Protein AF-0000000067206235 (afdb_homodimer)

Radius of gyration: 25.97 Å; Cα contacts (8 Å, |Δi|>4): 389; chains: 2; bounding box: 33×132×56 Å

InterPro domains:
  IPR035076 Snake toxin/toxin-like [PF00087] (22-94)
  IPR045860 Snake toxin-like superfamily [G3DSA:2.10.60.10] (21-96)
  IPR045860 Snake toxin-like superfamily [SSF57302] (18-95)
  IPR051110 Ly-6/neurotoxin-like and GPI-anchored [PTHR16983] (13-95)

Foldseek 3Di:
DPPPPPPPPPPPPPPPVPPPFAKEAFDKDQFDRQHIDGADPLFFKWKKKWADDPPDPDPGTIIGIDTDNDDDDVVPVPRDDGMDMDIDGHHHPHHD/DPPPPPPPPPPPPPPPVPPPFAKEAFDKDQFDRQHIDGADPLFFKWKKKWADDPPPPDRGTIIGIDTDNDDDDVVPVPRDDGMDMDIDGHHHPHHD

Sequence (192 aa):
SSKNTRGRASLLLSLLLPTRALSCHQCKGFGGCLRPSTCPWGSNYCVSIATRVPFSVIDMPLVTKSCYSGCPDISTLGLGPHVSIVCCQFSLCNTDSSKNTRGRASLLLSLLLPTRALSCHQCKGFGGCLRPSTCPWGSNYCVSIATRVPFSVIDMPLVTKSCYSGCPDISTLGLGPHVSIVCCQFSLCNTD

Organism: Canis lupus familiaris (NCBI:txid9615)

Solvent-accessible surface area (backbone atoms only — not comparable to full-atom values): 11502 Å² total; per-residue (Å²): 135,85,81,76,77,74,74,78,76,78,76,74,72,73,76,68,68,75,76,73,72,49,31,16,24,50,43,72,42,69,58,85,74,74,43,74,40,77,41,63,88,74,44,54,24,14,30,21,41,34,27,62,56,84,88,46,88,60,93,50,38,44,29,42,24,32,69,27,62,59,77,76,47,67,87,75,65,75,64,69,92,49,58,30,38,29,31,29,71,51,66,59,60,29,63,127,137,84,80,77,78,74,74,76,75,75,76,76,73,72,76,68,68,76,76,73,73,50,32,17,26,48,45,73,43,67,59,85,73,74,44,74,40,76,40,63,89,75,45,56,26,14,31,20,39,33,27,61,56,84,90,45,87,60,91,51,40,44,27,43,25,33,66,26,64,57,75,75,49,66,89,74,64,78,64,69,91,49,59,29,39,28,31,28,73,50,65,58,60,30,63,127

pLDDT: mean 85.86, std 16.75, range [42.03, 98.75]

Secondary structure (DSSP, 8-state):
----------------------EEE-EEESS----EEEPPTT--EEEEEEEPPTT-SS-S-EEEEEEESS---GGGTT--S-EEEEEESSTT----/----------------------EEE-EEESS----EEEPPTT--EEEEEEE--TT-SS-S-EEEEEEESS---GGGTT--S-EEEEEESSTT----

Structure (mmCIF, N/CA/C/O backbone):
data_AF-0000000067206235-model_v1
#
loop_
_entity.id
_entity.type
_entity.pdbx_description
1 polymer 'Secreted Ly-6/uPAR domain-containing protein 2'
#
loop_
_atom_site.group_PDB
_atom_site.id
_atom_site.type_symbol
_atom_site.label_atom_id
_atom_site.label_alt_id
_atom_site.label_comp_id
_atom_site.label_asym_id
_atom_site.label_entity_id
_atom_site.label_seq_id
_atom_site.pdbx_PDB_ins_code
_atom_site.Cartn_x
_atom_site.Cartn_y
_atom_site.Cartn_z
_atom_site.occupancy
_atom_site.B_iso_or_equiv
_atom_site.auth_seq_id
_atom_site.auth_comp_id
_atom_site.auth_asym_id
_atom_site.auth_atom_id
_atom_site.pdbx_PDB_model_num
ATOM 1 N N . SER A 1 1 ? -2.482 -63.875 -36.219 1 42.03 1 SER A N 1
ATOM 2 C CA . SER A 1 1 ? -1.549 -63.031 -35.469 1 42.03 1 SER A CA 1
ATOM 3 C C . SER A 1 1 ? -2.121 -61.625 -35.219 1 42.03 1 SER A C 1
ATOM 5 O O . SER A 1 1 ? -2.107 -60.781 -36.125 1 42.03 1 SER A O 1
ATOM 7 N N . SER A 1 2 ? -3.289 -61.5 -34.5 1 50.31 2 SER A N 1
ATOM 8 C CA . SER A 1 2 ? -4.074 -60.344 -34.062 1 50.31 2 SER A CA 1
ATOM 9 C C . SER A 1 2 ? -3.281 -59.438 -33.125 1 50.31 2 SER A C 1
ATOM 11 O O . SER A 1 2 ? -2.861 -59.906 -32.062 1 50.31 2 SER A O 1
ATOM 13 N N . LYS A 1 3 ? -2.34 -58.531 -33.688 1 49.47 3 LYS A N 1
ATOM 14 C CA . LYS A 1 3 ? -1.603 -57.469 -33.031 1 49.47 3 LYS A CA 1
ATOM 15 C C . LYS A 1 3 ? -2.527 -56.594 -32.156 1 49.47 3 LYS A C 1
ATOM 17 O O . LYS A 1 3 ? -3.48 -56 -32.656 1 49.47 3 LYS A O 1
ATOM 22 N N . ASN A 1 4 ? -2.861 -57.031 -30.891 1 53.44 4 ASN A N 1
ATOM 23 C CA . ASN A 1 4 ? -3.492 -56.219 -29.844 1 53.44 4 ASN A CA 1
ATOM 24 C C . ASN A 1 4 ? -2.711 -54.938 -29.578 1 53.44 4 ASN A C 1
ATOM 26 O O . ASN A 1 4 ? -1.595 -54.969 -29.062 1 53.44 4 ASN A O 1
ATOM 30 N N . THR A 1 5 ? -2.732 -53.906 -30.469 1 55.09 5 THR A N 1
ATOM 31 C CA . THR A 1 5 ? -2.182 -52.594 -30.203 1 55.09 5 THR A CA 1
ATOM 32 C C . THR A 1 5 ? -2.773 -52 -28.922 1 55.09 5 THR A C 1
ATOM 34 O O . THR A 1 5 ? -3.975 -51.75 -28.859 1 55.09 5 THR A O 1
ATOM 37 N N . ARG A 1 6 ? -2.436 -52.594 -27.734 1 52 6 ARG A N 1
ATOM 38 C CA . ARG A 1 6 ? -2.805 -51.875 -26.5 1 52 6 ARG A CA 1
ATOM 39 C C . ARG A 1 6 ? -2.408 -50.406 -26.562 1 52 6 ARG A C 1
ATOM 41 O O . ARG A 1 6 ? -1.229 -50.094 -26.719 1 52 6 ARG A O 1
ATOM 48 N N . GLY A 1 7 ? -3.23 -49.562 -27.078 1 55.72 7 GLY A N 1
ATOM 49 C CA . GLY A 1 7 ? -3.016 -48.125 -26.984 1 55.72 7 GLY A CA 1
ATOM 50 C C . GLY A 1 7 ? -2.697 -47.656 -25.578 1 55.72 7 GLY A C 1
ATOM 51 O O . GLY A 1 7 ? -3.432 -47.969 -24.641 1 55.72 7 GLY A O 1
ATOM 52 N N . ARG A 1 8 ? -1.391 -47.562 -25.188 1 58.22 8 ARG A N 1
ATOM 53 C CA . ARG A 1 8 ? -1.024 -46.875 -23.953 1 58.22 8 ARG A CA 1
ATOM 54 C C . ARG A 1 8 ? -1.666 -45.5 -23.875 1 58.22 8 ARG A C 1
ATOM 56 O O . ARG A 1 8 ? -1.411 -44.625 -24.719 1 58.22 8 ARG A O 1
ATOM 63 N N . ALA A 1 9 ? -2.941 -45.406 -23.375 1 60.81 9 ALA A N 1
ATOM 64 C CA . ALA A 1 9 ? -3.445 -44.094 -22.984 1 60.81 9 ALA A CA 1
ATOM 65 C C . ALA A 1 9 ? -2.482 -43.375 -22.016 1 60.81 9 ALA A C 1
ATOM 67 O O . ALA A 1 9 ? -2.225 -43.906 -20.922 1 60.81 9 ALA A O 1
ATOM 68 N N . SER A 1 10 ? -1.431 -42.625 -22.484 1 59.69 10 SER A N 1
ATOM 69 C CA . SER A 1 10 ? -0.656 -41.75 -21.625 1 59.69 10 SER A CA 1
ATOM 70 C C . SER A 1 10 ? -1.566 -40.844 -20.797 1 59.69 10 SER A C 1
ATOM 72 O O . SER A 1 10 ? -2.289 -40.031 -21.359 1 59.69 10 SER A O 1
ATOM 74 N N . LEU A 1 11 ? -2.098 -41.344 -19.609 1 58.47 11 LEU A N 1
ATOM 75 C CA . LEU A 1 11 ? -2.746 -40.406 -18.672 1 58.47 11 LEU A CA 1
ATOM 76 C C . LEU A 1 11 ? -1.867 -39.219 -18.406 1 58.47 11 LEU A C 1
ATOM 78 O O . LEU A 1 11 ? -0.79 -39.344 -17.812 1 58.47 11 LEU A O 1
ATOM 82 N N . LEU A 1 12 ? -1.857 -38.219 -19.312 1 59.03 12 LEU A N 1
ATOM 83 C CA . LEU A 1 12 ? -1.275 -36.938 -18.953 1 59.03 12 LEU A CA 1
ATOM 84 C C . LEU A 1 12 ? -1.825 -36.438 -17.609 1 59.03 12 LEU A C 1
ATOM 86 O O . LEU A 1 12 ? -2.979 -36.031 -17.531 1 59.03 12 LEU A O 1
ATOM 90 N N . LEU A 1 13 ? -1.421 -37.031 -16.469 1 57.47 13 LEU A N 1
ATOM 91 C CA . LEU A 1 13 ? -1.704 -36.438 -15.172 1 57.47 13 LEU A CA 1
ATOM 92 C C . LEU A 1 13 ? -1.356 -34.938 -15.156 1 57.47 13 LEU A C 1
ATOM 94 O O . LEU A 1 13 ? -0.179 -34.594 -15.18 1 57.47 13 LEU A O 1
ATOM 98 N N . SER A 1 14 ? -2.217 -34.156 -15.812 1 56.81 14 SER A N 1
ATOM 99 C CA . SER A 1 14 ? -2.045 -32.719 -15.57 1 56.81 14 SER A CA 1
ATOM 100 C C . SER A 1 14 ? -1.88 -32.438 -14.086 1 56.81 14 SER A C 1
ATOM 102 O O . SER A 1 14 ? -2.758 -32.75 -13.281 1 56.81 14 SER A O 1
ATOM 104 N N . LEU A 1 15 ? -0.689 -32.562 -13.523 1 53.5 15 LEU A N 1
ATOM 105 C CA . LEU A 1 15 ? -0.429 -32.062 -12.18 1 53.5 15 LEU A CA 1
ATOM 106 C C . LEU A 1 15 ? -1 -30.656 -12.016 1 53.5 15 LEU A C 1
ATOM 108 O O . LEU A 1 15 ? -0.333 -29.656 -12.336 1 53.5 15 LEU A O 1
ATOM 112 N N . LEU A 1 16 ? -2.299 -30.516 -12.188 1 52.84 16 LEU A N 1
ATOM 113 C CA . LEU A 1 16 ? -2.873 -29.25 -11.766 1 52.84 16 LEU A CA 1
ATOM 114 C C . LEU A 1 16 ? -2.393 -28.875 -10.367 1 52.84 16 LEU A C 1
ATOM 116 O O . LEU A 1 16 ? -2.691 -29.562 -9.391 1 52.84 16 LEU A O 1
ATOM 120 N N . LEU A 1 17 ? -1.145 -28.422 -10.219 1 51.69 17 LEU A N 1
ATOM 121 C CA . LEU A 1 17 ? -0.832 -27.859 -8.914 1 51.69 17 LEU A CA 1
ATOM 122 C C . LEU A 1 17 ? -2.012 -27.047 -8.367 1 51.69 17 LEU A C 1
ATOM 124 O O . LEU A 1 17 ? -2.605 -26.25 -9.094 1 51.69 17 LEU A O 1
ATOM 128 N N . PRO A 1 18 ? -2.68 -27.609 -7.434 1 52.59 18 PRO A N 1
ATOM 129 C CA . PRO A 1 18 ? -3.771 -26.828 -6.84 1 52.59 18 PRO A CA 1
ATOM 130 C C . PRO A 1 18 ? -3.398 -25.375 -6.613 1 52.59 18 PRO A C 1
ATOM 132 O O . PRO A 1 18 ? -2.342 -25.078 -6.047 1 52.59 18 PRO A O 1
ATOM 135 N N . THR A 1 19 ? -3.652 -24.469 -7.582 1 63.34 19 THR A N 1
ATOM 136 C CA . THR A 1 19 ? -3.473 -23.047 -7.285 1 63.34 19 THR A CA 1
ATOM 137 C C . THR A 1 19 ? -4.219 -22.672 -6.012 1 63.34 19 THR A C 1
ATOM 139 O O . THR A 1 19 ? -5.426 -22.891 -5.902 1 63.34 19 THR A O 1
ATOM 142 N N . ARG A 1 20 ? -3.6 -22.891 -4.805 1 75.19 20 ARG A N 1
ATOM 143 C CA . ARG A 1 20 ? -4.227 -22.531 -3.539 1 75.19 20 ARG A CA 1
ATOM 144 C C . ARG A 1 20 ? -4.863 -21.141 -3.625 1 75.19 20 ARG A C 1
ATOM 146 O O . ARG A 1 20 ? -4.289 -20.234 -4.227 1 75.19 20 ARG A O 1
ATOM 153 N N . ALA A 1 21 ? -6.098 -21.109 -3.342 1 91.81 21 ALA A N 1
ATOM 154 C CA . ALA A 1 21 ? -6.871 -19.859 -3.326 1 91.81 21 ALA A CA 1
ATOM 155 C C . ALA A 1 21 ? -6.207 -18.812 -2.443 1 91.81 21 ALA A C 1
ATOM 157 O O . ALA A 1 21 ? -5.684 -19.141 -1.373 1 91.81 21 ALA A O 1
ATOM 158 N N . LEU A 1 22 ? -6.094 -17.656 -2.879 1 96.56 22 LEU A N 1
ATOM 159 C CA . LEU A 1 22 ? -5.594 -16.531 -2.115 1 96.56 22 LEU A CA 1
ATOM 160 C C . LEU A 1 22 ? -6.457 -16.281 -0.883 1 96.56 22 LEU A C 1
ATOM 162 O O . LEU A 1 22 ? -7.688 -16.344 -0.957 1 96.56 22 LEU A O 1
ATOM 166 N N . SER A 1 23 ? -5.832 -16.141 0.322 1 98.5 23 SER A N 1
ATOM 167 C CA . SER A 1 23 ? -6.523 -15.703 1.531 1 98.5 23 SER A CA 1
ATOM 168 C C . SER A 1 23 ? -6.074 -14.305 1.948 1 98.5 23 SER A C 1
ATOM 170 O O . SER A 1 23 ? -4.879 -14.008 1.974 1 98.5 23 SER A O 1
ATOM 172 N N . CYS A 1 24 ? -7.078 -13.43 2.309 1 98.75 24 CYS A N 1
ATOM 173 C CA . CYS A 1 24 ? -6.789 -12.07 2.762 1 98.75 24 CYS A CA 1
ATOM 174 C C . CYS A 1 24 ? -7.508 -11.773 4.07 1 98.75 24 CYS A C 1
ATOM 176 O O . CYS A 1 24 ? -8.453 -12.469 4.441 1 98.75 24 CYS A O 1
ATOM 178 N N . HIS A 1 25 ? -6.969 -10.742 4.82 1 98.69 25 HIS A N 1
ATOM 179 C CA . HIS A 1 25 ? -7.801 -10.172 5.875 1 98.69 25 HIS A CA 1
ATOM 180 C C . HIS A 1 25 ? -9.008 -9.438 5.293 1 98.69 25 HIS A C 1
ATOM 182 O O . HIS A 1 25 ? -8.875 -8.703 4.316 1 98.69 25 HIS A O 1
ATOM 188 N N . GLN A 1 26 ? -10.18 -9.727 5.801 1 98.62 26 GLN A N 1
ATOM 189 C CA . GLN A 1 26 ? -11.398 -9.047 5.387 1 98.62 26 GLN A CA 1
ATOM 190 C C . GLN A 1 26 ? -12.164 -8.508 6.594 1 98.62 26 GLN A C 1
ATOM 192 O O . GLN A 1 26 ? -12.773 -9.273 7.344 1 98.62 26 GLN A O 1
ATOM 197 N N .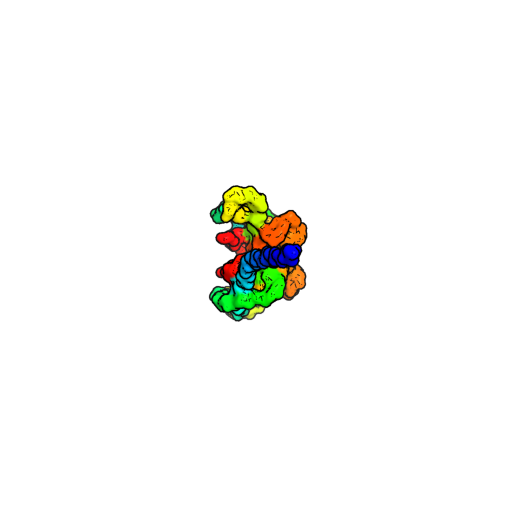 CYS A 1 27 ? -12.086 -7.234 6.734 1 98.25 27 CYS A N 1
ATOM 198 C CA . CYS A 1 27 ? -12.695 -6.566 7.879 1 98.25 27 CYS A CA 1
ATOM 199 C C . CYS A 1 27 ? -12.742 -5.059 7.668 1 98.25 27 CYS A C 1
ATOM 201 O O . CYS A 1 27 ? -12.211 -4.547 6.68 1 98.25 27 CYS A O 1
ATOM 203 N N . LYS A 1 28 ? -13.508 -4.41 8.414 1 96.62 28 LYS A N 1
ATOM 204 C CA . LYS A 1 28 ? -13.594 -2.957 8.516 1 96.62 28 LYS A CA 1
ATOM 205 C C . LYS A 1 28 ? -13.586 -2.5 9.969 1 96.62 28 LYS A C 1
ATOM 207 O O . LYS A 1 28 ? -14.32 -3.035 10.797 1 96.62 28 LYS A O 1
ATOM 212 N N . GLY A 1 29 ? -12.68 -1.613 10.312 1 93.25 29 GLY A N 1
ATOM 213 C CA . GLY A 1 29 ? -12.602 -1.114 11.68 1 93.25 29 GLY A CA 1
ATOM 214 C C . GLY A 1 29 ? -11.539 -0.041 11.859 1 93.25 29 GLY A C 1
ATOM 215 O O . GLY A 1 29 ? -10.953 0.426 10.883 1 93.25 29 GLY A O 1
ATOM 216 N N . PHE A 1 30 ? -11.406 0.447 13.109 1 90.31 30 PHE A N 1
ATOM 217 C CA . PHE A 1 30 ? -10.453 1.504 13.422 1 90.31 30 PHE A CA 1
ATOM 218 C C . PHE A 1 30 ? -9.078 0.92 13.734 1 90.31 30 PHE A C 1
ATOM 220 O O . PHE A 1 30 ? -8.609 1.005 14.875 1 90.31 30 PHE A O 1
ATOM 227 N N . GLY A 1 31 ? -8.469 0.274 12.734 1 84.94 31 GLY A N 1
ATOM 228 C CA . GLY A 1 31 ? -7.109 -0.24 12.797 1 84.94 31 GLY A CA 1
ATOM 229 C C . GLY A 1 31 ? -7.016 -1.594 13.477 1 84.94 31 GLY A C 1
ATOM 230 O O . GLY A 1 31 ? -7.754 -1.87 14.43 1 84.94 31 GLY A O 1
ATOM 231 N N . GLY A 1 32 ? -6.188 -2.477 12.914 1 87.69 32 GLY A N 1
ATOM 232 C CA . GLY A 1 32 ? -5.734 -3.672 13.609 1 87.69 32 GLY A CA 1
ATOM 233 C C . GLY A 1 32 ? -6.676 -4.852 13.438 1 87.69 32 GLY A C 1
ATOM 234 O O . GLY A 1 32 ? -6.523 -5.875 14.109 1 87.69 32 GLY A O 1
ATOM 235 N N . CYS A 1 33 ? -7.656 -4.781 12.617 1 94.44 33 CYS A N 1
ATOM 236 C CA . CYS A 1 33 ? -8.523 -5.938 12.406 1 94.44 33 CYS A CA 1
ATOM 237 C C . CYS A 1 33 ? -7.848 -6.965 11.5 1 94.44 33 CYS A C 1
ATOM 239 O O . CYS A 1 33 ? -7.125 -6.602 10.57 1 94.44 33 CYS A O 1
ATOM 241 N N . LEU A 1 34 ? -7.992 -8.328 11.844 1 96.69 34 LEU A N 1
ATOM 242 C CA . LEU A 1 34 ? -7.199 -9.359 11.188 1 96.69 34 LEU A CA 1
ATOM 243 C C . LEU A 1 34 ? -8.039 -10.609 10.938 1 96.69 34 LEU A C 1
ATOM 245 O O . LEU A 1 34 ? -7.555 -11.734 11.086 1 96.69 34 LEU A O 1
ATOM 249 N N . ARG A 1 35 ? -9.234 -10.438 10.438 1 97.69 35 ARG A N 1
ATOM 250 C CA . ARG A 1 35 ? -10.062 -11.602 10.141 1 97.69 35 ARG A CA 1
ATOM 251 C C . ARG A 1 35 ? -9.688 -12.211 8.797 1 97.69 35 ARG A C 1
ATOM 253 O O . ARG A 1 35 ? -9.961 -11.633 7.746 1 97.69 35 ARG A O 1
ATOM 260 N N . PRO A 1 36 ? -9.094 -13.43 8.836 1 98.06 36 PRO A N 1
ATOM 261 C CA . PRO A 1 36 ? -8.727 -14.07 7.566 1 98.06 36 PRO A CA 1
ATOM 262 C C . PRO A 1 36 ? -9.93 -14.648 6.828 1 98.06 36 PRO A C 1
ATOM 264 O O . PRO A 1 36 ? -10.859 -15.156 7.457 1 98.06 36 PRO A O 1
ATOM 267 N N . SER A 1 37 ? -9.961 -14.562 5.582 1 98.06 37 SER A N 1
ATOM 268 C CA . SER A 1 37 ? -10.984 -15.18 4.742 1 98.06 37 SER A CA 1
ATOM 269 C C . SER A 1 37 ? -10.422 -15.57 3.381 1 98.06 37 SER A C 1
ATOM 271 O O . SER A 1 37 ? -9.586 -14.867 2.818 1 98.06 37 SER A O 1
ATOM 273 N N . THR A 1 38 ? -10.891 -16.672 2.811 1 98.06 38 THR A N 1
ATOM 274 C CA . THR A 1 38 ? -10.523 -17.094 1.463 1 98.06 38 THR A CA 1
ATOM 275 C C . THR A 1 38 ? -11.148 -16.172 0.42 1 98.06 38 THR A C 1
ATOM 277 O O . THR A 1 38 ? -12.328 -15.82 0.526 1 98.06 38 THR A O 1
ATOM 280 N N . CYS A 1 39 ? -10.352 -15.852 -0.551 1 98.31 39 CYS A N 1
ATOM 281 C CA . CYS A 1 39 ? -10.82 -14.922 -1.573 1 98.31 39 CYS A CA 1
ATOM 282 C C . CYS A 1 39 ? -11.594 -15.656 -2.662 1 98.31 39 CYS A C 1
ATOM 284 O O . CYS A 1 39 ? -11.32 -16.828 -2.943 1 98.31 39 CYS A O 1
ATOM 286 N N . PRO A 1 40 ? -12.625 -14.969 -3.199 1 97 40 PRO A N 1
ATOM 287 C CA . PRO A 1 40 ? -13.297 -15.562 -4.355 1 97 40 PRO A CA 1
ATOM 288 C C . PRO A 1 40 ? -12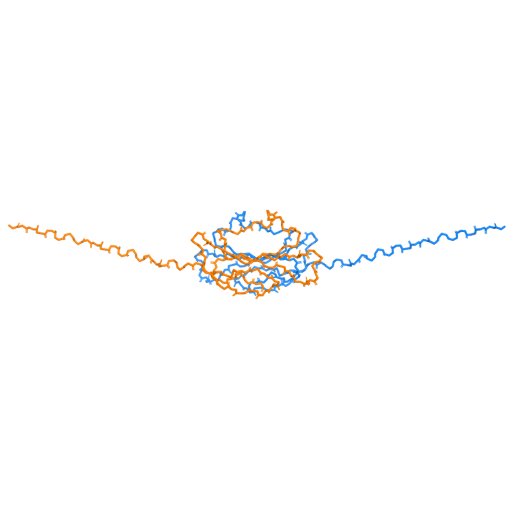.359 -15.773 -5.539 1 97 40 PRO A C 1
ATOM 290 O O . PRO A 1 40 ? -11.281 -15.172 -5.59 1 97 40 PRO A O 1
ATOM 293 N N . TRP A 1 41 ? -12.766 -16.547 -6.43 1 95.31 41 TRP A N 1
ATOM 294 C CA . TRP A 1 41 ? -12 -16.781 -7.652 1 95.31 41 TRP A CA 1
ATOM 295 C C . TRP A 1 41 ? -11.781 -15.477 -8.406 1 95.31 41 TRP A C 1
ATOM 297 O O . TRP A 1 41 ? -12.688 -14.641 -8.5 1 95.31 41 TRP A O 1
ATOM 307 N N . GLY A 1 42 ? -10.656 -15.289 -8.992 1 95.69 42 GLY A N 1
ATOM 308 C CA . GLY A 1 42 ? -10.352 -14.094 -9.766 1 95.69 42 GLY A CA 1
ATOM 309 C C . GLY A 1 42 ? -9.648 -13.023 -8.953 1 95.69 42 GLY A C 1
ATOM 310 O O . GLY A 1 42 ? -9.188 -12.023 -9.508 1 95.69 42 GLY A O 1
ATOM 311 N N . SER A 1 43 ? -9.641 -13.242 -7.605 1 97.19 43 SER A N 1
ATOM 312 C CA . SER A 1 43 ? -8.898 -12.32 -6.746 1 97.19 43 SER A CA 1
ATOM 313 C C . SER A 1 43 ? -7.398 -12.562 -6.855 1 97.19 43 SER A C 1
ATOM 315 O O . SER A 1 43 ? -6.938 -13.703 -6.77 1 97.19 43 SER A O 1
ATOM 317 N N . ASN A 1 44 ? -6.617 -11.438 -7.023 1 96.19 44 ASN A N 1
ATOM 318 C CA . ASN A 1 44 ? -5.172 -11.57 -7.188 1 96.19 44 ASN A CA 1
ATOM 319 C C . ASN A 1 44 ? -4.414 -10.719 -6.176 1 96.19 44 ASN A C 1
ATOM 321 O O . ASN A 1 44 ? -3.186 -10.75 -6.121 1 96.19 44 ASN A O 1
ATOM 325 N N . TYR A 1 45 ? -5.246 -9.938 -5.414 1 97.88 45 TYR A N 1
ATOM 326 C CA . TYR A 1 45 ? -4.609 -9.016 -4.48 1 97.88 45 TYR A CA 1
ATOM 327 C C . TYR A 1 45 ? -5.32 -9.031 -3.133 1 97.88 45 TYR A C 1
ATOM 329 O O . TYR A 1 45 ? -6.547 -9.148 -3.072 1 97.88 45 TYR A O 1
ATOM 337 N N . CYS A 1 46 ? -4.586 -8.914 -2.07 1 98.75 46 CYS A N 1
ATOM 338 C CA . CYS A 1 46 ? -5.059 -8.477 -0.757 1 98.75 46 CYS A CA 1
ATOM 339 C C . CYS A 1 46 ? -4.836 -6.984 -0.562 1 98.75 46 CYS A C 1
ATOM 341 O O . CYS A 1 46 ? -3.723 -6.488 -0.748 1 98.75 46 CYS A O 1
ATOM 343 N N . VAL A 1 47 ? -5.922 -6.27 -0.175 1 98.62 47 VAL A N 1
ATOM 344 C CA . VAL A 1 47 ? -5.855 -4.812 -0.156 1 98.62 47 VAL A CA 1
ATOM 345 C C . VAL A 1 47 ? -6.277 -4.293 1.219 1 98.62 47 VAL A C 1
ATOM 347 O O . VAL A 1 47 ? -7.238 -4.793 1.809 1 98.62 47 VAL A O 1
ATOM 350 N N . SER A 1 48 ? -5.543 -3.367 1.795 1 98.38 48 SER A N 1
ATOM 351 C CA . SER A 1 48 ? -5.906 -2.561 2.955 1 98.38 48 SER A CA 1
ATOM 352 C C . SER A 1 48 ? -5.973 -1.079 2.6 1 98.38 48 SER A C 1
ATOM 354 O O . SER A 1 48 ? -4.996 -0.508 2.109 1 98.38 48 SER A O 1
ATOM 356 N N . ILE A 1 49 ? -7.086 -0.47 2.814 1 97.88 49 ILE A N 1
ATOM 357 C CA . ILE A 1 49 ? -7.266 0.961 2.598 1 97.88 49 ILE A CA 1
ATOM 358 C C . ILE A 1 49 ? -7.582 1.65 3.922 1 97.88 49 ILE A C 1
ATOM 360 O O . ILE A 1 49 ? -8.5 1.238 4.637 1 97.88 49 ILE A O 1
ATOM 364 N N . ALA A 1 50 ? -6.812 2.652 4.219 1 96.81 50 ALA A N 1
ATOM 365 C CA . ALA A 1 50 ? -7.035 3.434 5.434 1 96.81 50 ALA A CA 1
ATOM 366 C C . ALA A 1 50 ? -7.383 4.883 5.102 1 96.81 50 ALA A C 1
ATOM 368 O O . ALA A 1 50 ? -6.746 5.496 4.238 1 96.81 50 ALA A O 1
ATOM 369 N N . THR A 1 51 ? -8.383 5.395 5.762 1 94.69 51 THR A N 1
ATOM 370 C CA . THR A 1 51 ? -8.797 6.781 5.57 1 94.69 51 THR A CA 1
ATOM 371 C C . THR A 1 51 ? -8.953 7.492 6.914 1 94.69 51 THR A C 1
ATOM 373 O O . THR A 1 51 ? -9.203 6.852 7.934 1 94.69 51 THR A O 1
ATOM 376 N N . ARG A 1 52 ? -8.633 8.734 6.848 1 88.75 52 ARG A N 1
ATOM 377 C CA . ARG A 1 52 ? -8.969 9.555 8.016 1 88.75 52 ARG A CA 1
ATOM 378 C C . ARG A 1 52 ? -10.359 10.148 7.887 1 88.75 52 ARG A C 1
ATOM 380 O O . ARG A 1 52 ? -10.695 10.742 6.855 1 88.75 52 ARG A O 1
ATOM 387 N N . VAL A 1 53 ? -11.148 9.836 8.844 1 76 53 VAL A N 1
ATOM 388 C CA . VAL A 1 53 ? -12.516 10.359 8.875 1 76 53 VAL A CA 1
ATOM 389 C C . VAL A 1 53 ? -12.523 11.727 9.555 1 76 53 VAL A C 1
ATOM 391 O O . VAL A 1 53 ? -12.141 11.852 10.719 1 76 53 VAL A O 1
ATOM 394 N N . PRO A 1 54 ? -12.898 12.641 8.688 1 74.38 54 PRO A N 1
ATOM 395 C CA . PRO A 1 54 ? -12.953 13.961 9.312 1 74.38 54 PRO A CA 1
ATOM 396 C C . PRO A 1 54 ? -13.906 14.016 10.508 1 74.38 54 PRO A C 1
ATOM 398 O O . PRO A 1 54 ? -14.969 13.383 10.484 1 74.38 54 PRO A O 1
ATOM 401 N N . PHE A 1 55 ? -13.523 14.672 11.609 1 74.56 55 PHE A N 1
ATOM 402 C CA . PHE A 1 55 ? -14.344 15.008 12.766 1 74.56 55 PHE A CA 1
ATOM 403 C C . PHE A 1 55 ? -14.633 13.766 13.602 1 74.56 55 PHE A C 1
ATOM 405 O O . PHE A 1 55 ? -15.555 13.758 14.414 1 74.56 55 PHE A O 1
ATOM 412 N N . SER A 1 56 ? -13.945 12.727 13.078 1 73 56 SER A N 1
ATOM 413 C CA . SER A 1 56 ? -14.125 11.562 13.938 1 73 56 SER A CA 1
ATOM 414 C C . SER A 1 56 ? -13.508 11.789 15.312 1 73 56 SER A C 1
ATOM 416 O O . SER A 1 56 ? -12.43 12.383 15.43 1 73 56 SER A O 1
ATOM 418 N 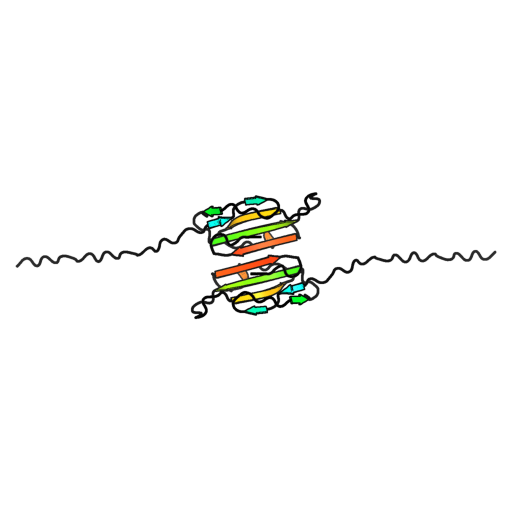N . VAL A 1 57 ? -14.25 11.484 16.328 1 77 57 VAL A N 1
ATOM 419 C CA . VAL A 1 57 ? -13.75 11.57 17.703 1 77 57 VAL A CA 1
ATOM 420 C C . VAL A 1 57 ? -12.617 10.562 17.906 1 77 57 VAL A C 1
ATOM 422 O O . VAL A 1 57 ? -11.758 10.75 18.766 1 77 57 VAL A O 1
ATOM 425 N N . ILE A 1 58 ? -12.719 9.516 17.109 1 73.69 58 ILE A N 1
ATOM 426 C CA . ILE A 1 58 ? -11.688 8.484 17.188 1 73.69 58 ILE A CA 1
ATOM 427 C C . ILE A 1 58 ? -10.477 8.906 16.359 1 73.69 58 ILE A C 1
ATOM 429 O O . ILE A 1 58 ? -10.609 9.203 15.164 1 73.69 58 ILE A O 1
ATOM 433 N N . ASP A 1 59 ? -9.438 9.109 17.016 1 80.62 59 ASP A N 1
ATOM 434 C CA . ASP A 1 59 ? -8.242 9.57 16.328 1 80.62 59 ASP A CA 1
ATOM 435 C C . ASP A 1 59 ? -7.496 8.406 15.672 1 80.62 59 ASP A C 1
ATOM 437 O O . ASP A 1 59 ? -6.316 8.18 15.945 1 80.62 59 ASP A O 1
ATOM 441 N N . MET A 1 60 ? -8.242 7.461 14.953 1 85.88 60 MET A N 1
ATOM 442 C CA . MET A 1 60 ? -7.684 6.344 14.203 1 85.88 60 MET A CA 1
ATOM 443 C C . MET A 1 60 ? -8.289 6.262 12.805 1 85.88 60 MET A C 1
ATOM 445 O O . MET A 1 60 ? -9.477 6.559 12.625 1 85.88 60 MET A O 1
ATOM 449 N N . PRO A 1 61 ? -7.469 5.891 11.953 1 91.69 61 PRO A N 1
ATOM 450 C CA . PRO A 1 61 ? -8.031 5.766 10.602 1 91.69 61 PRO A CA 1
ATOM 451 C C . PRO A 1 61 ? -9.039 4.617 10.484 1 91.69 61 PRO A C 1
ATOM 453 O O . PRO A 1 61 ? -8.914 3.611 11.188 1 91.69 61 PRO A O 1
ATOM 456 N N . LEU A 1 62 ? -10.07 4.836 9.75 1 94.31 62 LEU A N 1
ATOM 457 C CA . LEU A 1 62 ? -10.922 3.732 9.305 1 94.31 62 LEU A CA 1
ATOM 458 C C . LEU A 1 62 ? -10.195 2.869 8.273 1 94.31 62 LEU A C 1
ATOM 460 O O . LEU A 1 62 ? -9.742 3.373 7.246 1 94.31 62 LEU A O 1
ATOM 464 N N . VAL A 1 63 ? -10.086 1.57 8.609 1 96.38 63 VAL A N 1
ATOM 465 C CA . VAL A 1 63 ? -9.352 0.649 7.742 1 96.38 63 VAL A CA 1
ATOM 466 C C . VAL A 1 63 ? -10.312 -0.387 7.16 1 96.38 63 VAL A C 1
ATOM 468 O O . VAL A 1 63 ? -11.148 -0.943 7.879 1 96.38 63 VAL A O 1
ATOM 471 N N . THR A 1 64 ? -10.281 -0.593 5.863 1 97.5 64 THR A N 1
ATOM 472 C CA . THR A 1 64 ? -11.016 -1.644 5.168 1 97.5 64 THR A CA 1
ATOM 473 C C . THR A 1 64 ? -10.055 -2.604 4.469 1 97.5 64 THR A C 1
ATOM 475 O O . THR A 1 64 ? -9.211 -2.178 3.678 1 97.5 64 THR A O 1
ATOM 478 N N . LYS A 1 65 ? -10.117 -3.9 4.816 1 98.62 65 LYS A N 1
ATOM 479 C CA . LYS A 1 65 ? -9.297 -4.949 4.207 1 98.62 65 LYS A CA 1
ATOM 480 C C . LYS A 1 65 ? -10.156 -5.906 3.385 1 98.62 65 LYS A C 1
ATOM 482 O O . LYS A 1 65 ? -11.234 -6.316 3.824 1 98.62 65 LYS A O 1
ATOM 487 N N . SER A 1 66 ? -9.711 -6.211 2.188 1 98.56 66 SER A N 1
ATOM 488 C CA . SER A 1 66 ? -10.539 -7.012 1.292 1 98.56 66 SER A CA 1
ATOM 489 C C . SER A 1 66 ? -9.703 -7.633 0.174 1 98.56 66 SER A C 1
ATOM 491 O O . SER A 1 66 ? -8.508 -7.344 0.049 1 98.56 66 SER A O 1
ATOM 493 N N . CYS A 1 67 ? -10.375 -8.555 -0.566 1 98.5 67 CYS A N 1
ATOM 494 C CA . CYS A 1 67 ? -9.844 -9.148 -1.783 1 98.5 67 CYS A CA 1
ATOM 495 C C . CYS A 1 67 ? -10.141 -8.281 -2.998 1 98.5 67 CYS A C 1
ATOM 497 O O . CYS A 1 67 ? -11.234 -7.727 -3.113 1 98.5 67 CYS A O 1
ATOM 499 N N . TYR A 1 68 ? -9.18 -8.188 -3.844 1 98.06 68 TYR A N 1
ATOM 500 C CA . TYR A 1 68 ? -9.367 -7.43 -5.078 1 98.06 68 TYR A CA 1
ATOM 501 C C . TYR A 1 68 ? -8.805 -8.188 -6.273 1 98.06 68 TYR A C 1
ATOM 503 O O . TYR A 1 68 ? -7.879 -8.992 -6.129 1 98.06 68 TYR A O 1
ATOM 511 N N . SER A 1 69 ? -9.336 -7.98 -7.449 1 96.69 69 SER A N 1
ATOM 512 C CA . SER A 1 69 ? -8.805 -8.555 -8.68 1 96.69 69 SER A CA 1
ATOM 513 C C . SER A 1 69 ? -7.574 -7.793 -9.156 1 96.69 69 SER A C 1
ATOM 515 O O . SER A 1 69 ? -6.695 -8.367 -9.805 1 96.69 69 SER A O 1
ATOM 517 N N . GLY A 1 70 ? -7.492 -6.516 -8.914 1 96 70 GLY A N 1
ATOM 518 C CA . GLY A 1 70 ? -6.395 -5.605 -9.195 1 96 70 GLY A CA 1
ATOM 519 C C . GLY A 1 70 ? -6.184 -4.57 -8.109 1 96 70 GLY A C 1
ATOM 520 O O . GLY A 1 70 ? -7.094 -4.293 -7.32 1 96 70 GLY A O 1
ATOM 521 N N . CYS A 1 71 ? -5.055 -4.062 -8.109 1 97.12 71 CYS A N 1
ATOM 522 C CA . CYS A 1 71 ? -4.809 -2.986 -7.156 1 97.12 71 CYS A CA 1
ATOM 523 C C . CYS A 1 71 ? -5.543 -1.716 -7.566 1 97.12 71 CYS A C 1
ATOM 525 O O . CYS A 1 71 ? -5.34 -1.205 -8.672 1 97.12 71 CYS A O 1
ATOM 527 N N . PRO A 1 72 ? -6.344 -1.216 -6.656 1 96.75 72 PRO A N 1
ATOM 528 C CA . PRO A 1 72 ? -7.117 -0.039 -7.062 1 96.75 72 PRO A CA 1
ATOM 529 C C . PRO A 1 72 ? -6.289 1.242 -7.059 1 96.75 72 PRO A C 1
ATOM 531 O O . PRO A 1 72 ? -5.336 1.363 -6.281 1 96.75 72 PRO A O 1
ATOM 534 N N . ASP A 1 73 ? -6.605 2.141 -8.016 1 96.38 73 ASP A N 1
ATOM 535 C CA . ASP A 1 73 ? -6.109 3.514 -7.98 1 96.38 73 ASP A CA 1
ATOM 536 C C . ASP A 1 73 ? -6.844 4.34 -6.926 1 96.38 73 ASP A C 1
ATOM 538 O O . ASP A 1 73 ? -8.016 4.676 -7.105 1 96.38 73 ASP A O 1
ATOM 542 N N . ILE A 1 74 ? -6.172 4.699 -5.844 1 95.44 74 ILE A N 1
ATOM 543 C CA . ILE A 1 74 ? -6.859 5.301 -4.707 1 95.44 74 ILE A CA 1
ATOM 544 C C . ILE A 1 74 ? -7.438 6.656 -5.113 1 95.44 74 ILE A C 1
ATOM 546 O O . ILE A 1 74 ? -8.406 7.129 -4.516 1 95.44 74 ILE A O 1
ATOM 550 N N . SER A 1 75 ? -6.789 7.312 -6.148 1 93.31 75 SER A N 1
ATOM 551 C CA . SER A 1 75 ? -7.273 8.617 -6.578 1 93.31 75 SER A CA 1
ATOM 552 C C . SER A 1 75 ? -8.664 8.516 -7.195 1 93.31 75 SER A C 1
ATOM 554 O O . SER A 1 75 ? -9.359 9.523 -7.336 1 93.31 75 SER A O 1
ATOM 556 N N . THR A 1 76 ? -9.078 7.328 -7.512 1 95.31 76 THR A N 1
ATOM 557 C CA . THR A 1 76 ? -10.359 7.145 -8.18 1 95.31 76 THR A CA 1
ATOM 558 C C . THR A 1 76 ? -11.414 6.648 -7.191 1 95.31 76 THR A C 1
ATOM 560 O O . THR A 1 76 ? -12.578 6.477 -7.555 1 95.31 76 THR A O 1
ATOM 563 N N . LEU A 1 77 ? -11.109 6.477 -5.91 1 95.12 77 LEU A N 1
ATOM 564 C CA . LEU A 1 77 ? -12.008 5.84 -4.957 1 95.12 77 LEU A CA 1
ATOM 565 C C . LEU A 1 77 ? -12.867 6.879 -4.25 1 95.12 77 LEU A C 1
ATOM 567 O O . LEU A 1 77 ? -13.836 6.527 -3.561 1 95.12 77 LEU A O 1
ATOM 571 N N . GLY A 1 78 ? -12.594 8.156 -4.434 1 93.62 78 GLY A N 1
ATOM 572 C CA . GLY A 1 78 ? -13.406 9.195 -3.828 1 93.62 78 GLY A CA 1
ATOM 573 C C . GLY A 1 78 ? -13.367 9.188 -2.312 1 93.62 78 GLY A C 1
ATOM 574 O O . GLY A 1 78 ? -14.367 9.469 -1.654 1 93.62 78 GLY A O 1
ATOM 575 N N . LEU A 1 79 ? -12.234 8.812 -1.737 1 93.56 79 LEU A N 1
ATOM 576 C CA . LEU A 1 79 ? -12.148 8.609 -0.295 1 93.56 79 LEU A CA 1
ATOM 577 C C . LEU A 1 79 ? -11.555 9.836 0.393 1 93.56 79 LEU A C 1
ATOM 579 O O . LEU A 1 79 ? -11.266 9.797 1.59 1 93.56 79 LEU A O 1
ATOM 583 N N . GLY A 1 80 ? -11.383 10.969 -0.332 1 91.38 80 GLY A N 1
ATOM 584 C CA . GLY A 1 80 ? -10.812 12.172 0.243 1 91.38 80 GLY A CA 1
ATOM 585 C C . GLY A 1 80 ? -9.297 12.203 0.158 1 91.38 80 GLY A C 1
ATOM 586 O O . GLY A 1 80 ? -8.688 11.367 -0.512 1 91.38 80 GLY A O 1
ATOM 587 N N . PRO A 1 81 ? -8.609 13.188 0.827 1 90.62 81 PRO A N 1
ATOM 588 C CA . PRO A 1 81 ? -7.184 13.453 0.616 1 90.62 81 PRO A CA 1
ATOM 589 C C . PRO A 1 81 ? -6.281 12.602 1.505 1 90.62 81 PRO A C 1
ATOM 591 O O . PRO A 1 81 ? -5.074 12.523 1.271 1 90.62 81 PRO A O 1
ATOM 594 N N . HIS A 1 82 ? -6.832 12.102 2.525 1 93.56 82 HIS A N 1
ATOM 595 C CA . HIS A 1 82 ? -6.023 11.305 3.447 1 93.56 82 HIS A CA 1
ATOM 596 C C . HIS A 1 82 ? -6.34 9.82 3.314 1 93.56 82 HIS A C 1
ATOM 598 O O . HIS A 1 82 ? -7.27 9.32 3.955 1 93.56 82 HIS A O 1
ATOM 604 N N . VAL A 1 83 ? -5.648 9.195 2.436 1 95.19 83 VAL A N 1
ATOM 605 C CA . VAL A 1 83 ? -5.887 7.789 2.133 1 95.19 83 VAL A CA 1
ATOM 606 C C . VAL A 1 83 ? -4.559 7.043 2.064 1 95.19 83 VAL A C 1
ATOM 608 O O . VAL A 1 83 ? -3.586 7.543 1.491 1 95.19 83 VAL A O 1
ATOM 611 N N . SER A 1 84 ? -4.422 5.93 2.684 1 96.75 84 SER A N 1
ATOM 612 C CA . SER A 1 84 ? -3.295 5.012 2.568 1 96.75 84 SER A CA 1
ATOM 613 C C . SER A 1 84 ? -3.736 3.664 2.006 1 96.75 84 SER A C 1
ATOM 615 O O . SER A 1 84 ? -4.883 3.25 2.193 1 96.75 84 SER A O 1
ATOM 617 N N . ILE A 1 85 ? -2.799 2.982 1.38 1 98.06 85 ILE A N 1
ATOM 618 C CA . ILE A 1 85 ? -3.152 1.689 0.803 1 98.06 85 ILE A CA 1
ATOM 619 C C . ILE A 1 85 ? -1.979 0.724 0.945 1 98.06 85 ILE A C 1
ATOM 621 O O . ILE A 1 85 ? -0.817 1.128 0.846 1 98.06 85 ILE A O 1
ATOM 625 N N . VAL A 1 86 ? -2.256 -0.486 1.253 1 98.25 86 VAL A N 1
ATOM 626 C CA . VAL A 1 86 ? -1.408 -1.656 1.054 1 98.25 86 VAL A CA 1
ATOM 627 C C . VAL A 1 86 ? -2.033 -2.576 0.008 1 98.25 86 VAL A C 1
ATOM 629 O O . VAL A 1 86 ? -3.227 -2.879 0.072 1 98.25 86 VAL A O 1
ATOM 632 N N . CYS A 1 87 ? -1.371 -2.926 -0.97 1 98.38 87 CYS A N 1
ATOM 633 C CA . CYS A 1 87 ? -1.802 -3.822 -2.037 1 98.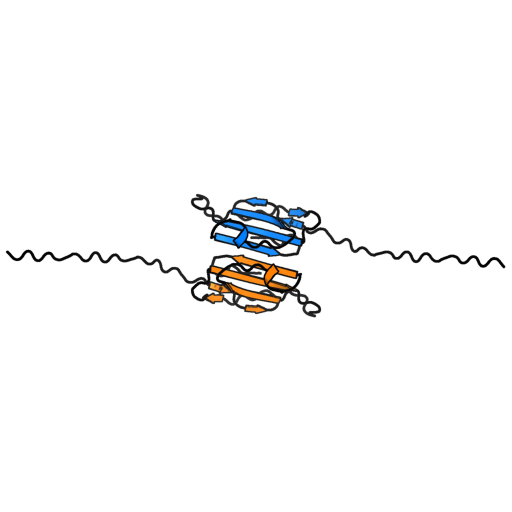38 87 CYS A CA 1
ATOM 634 C C . CYS A 1 87 ? -0.719 -4.844 -2.361 1 98.38 87 CYS A C 1
ATOM 636 O O . CYS A 1 87 ? 0.381 -4.477 -2.777 1 98.38 87 CYS A O 1
ATOM 638 N N . CYS A 1 88 ? -1.047 -6.18 -2.221 1 97.5 88 CYS A N 1
ATOM 639 C CA . CYS A 1 88 ? -0.03 -7.219 -2.34 1 97.5 88 CYS A CA 1
ATOM 640 C C . CYS A 1 88 ? -0.646 -8.531 -2.799 1 97.5 88 CYS A C 1
ATOM 642 O O . CYS A 1 88 ? -1.869 -8.656 -2.879 1 97.5 88 CYS A O 1
ATOM 644 N N . GLN A 1 89 ? 0.215 -9.562 -3.141 1 95.5 89 GLN A N 1
ATOM 645 C CA . GLN A 1 89 ? -0.323 -10.688 -3.896 1 95.5 89 GLN A CA 1
ATOM 646 C C . GLN A 1 89 ? -0.023 -12.016 -3.199 1 95.5 89 GLN A C 1
ATOM 648 O O . GLN A 1 89 ? 0.057 -13.062 -3.848 1 95.5 89 GLN A O 1
ATOM 653 N N . PHE A 1 90 ? 0.206 -12 -1.888 1 95.5 90 PHE A N 1
ATOM 654 C CA . PHE A 1 90 ? 0.358 -13.25 -1.142 1 95.5 90 PHE A CA 1
ATOM 655 C C . PHE A 1 90 ? -0.592 -13.281 0.049 1 95.5 90 PHE A C 1
ATOM 657 O O . PHE A 1 90 ? -1.103 -12.242 0.475 1 95.5 90 PHE A O 1
ATOM 664 N N . SER A 1 91 ? -0.859 -14.414 0.509 1 97.75 91 SER A N 1
ATOM 665 C CA . SER A 1 91 ? -1.909 -14.609 1.503 1 97.75 91 SER A CA 1
ATOM 666 C C . SER A 1 91 ? -1.627 -13.805 2.768 1 97.75 91 SER A C 1
ATOM 668 O O . SER A 1 91 ? -0.514 -13.844 3.299 1 97.75 91 SER A O 1
ATOM 670 N N . LEU A 1 92 ? -2.619 -12.984 3.264 1 98.38 92 LEU A N 1
ATOM 671 C CA . LEU A 1 92 ? -2.688 -12.305 4.547 1 98.38 92 LEU A CA 1
ATOM 672 C C . LEU A 1 92 ? -1.627 -11.211 4.637 1 98.38 92 LEU A C 1
ATOM 674 O O . LEU A 1 92 ? -1.163 -10.875 5.73 1 98.38 92 LEU A O 1
ATOM 678 N N . CYS A 1 93 ? -1.259 -10.633 3.463 1 96.75 93 CYS A N 1
ATOM 679 C CA . CYS A 1 93 ? -0.221 -9.609 3.434 1 96.75 93 CYS A CA 1
ATOM 680 C C . CYS A 1 93 ? -0.804 -8.234 3.725 1 96.75 93 CYS A C 1
ATOM 682 O O . CYS A 1 93 ? -0.065 -7.285 4.004 1 96.75 93 CYS A O 1
ATOM 684 N N . ASN A 1 94 ? -2.145 -8.008 3.607 1 97.88 94 ASN A N 1
ATOM 685 C CA . ASN A 1 94 ? -2.756 -6.688 3.732 1 97.88 94 ASN A CA 1
ATOM 686 C C . ASN A 1 94 ? -2.941 -6.293 5.195 1 97.88 94 ASN A C 1
ATOM 688 O O . ASN A 1 94 ? -4.062 -6.027 5.633 1 97.88 94 ASN A O 1
ATOM 692 N N . THR A 1 95 ? -1.801 -6.145 5.867 1 95.06 95 THR A N 1
ATOM 693 C CA . THR A 1 95 ? -1.802 -5.676 7.25 1 95.06 95 THR A CA 1
ATOM 694 C C . THR A 1 95 ? -1.601 -4.168 7.312 1 95.06 95 THR A C 1
ATOM 696 O O . THR A 1 95 ? -1.241 -3.541 6.312 1 95.06 95 THR A O 1
ATOM 699 N N . ASP A 1 96 ? -2.033 -3.619 8.422 1 88 96 ASP A N 1
ATOM 700 C CA . ASP A 1 96 ? -1.803 -2.191 8.625 1 88 96 ASP A CA 1
ATOM 701 C C . ASP A 1 96 ? -0.867 -1.947 9.805 1 88 96 ASP A C 1
ATOM 703 O O . ASP A 1 96 ? -0.663 -2.834 10.641 1 88 96 ASP A O 1
ATOM 707 N N . SER B 1 1 ? -2.482 70.375 19.516 1 42.44 1 SER B N 1
ATOM 708 C CA . SER B 1 1 ? -2.758 69.062 20.078 1 42.44 1 SER B CA 1
ATOM 709 C C . SER B 1 1 ? -2.686 67.938 19 1 42.44 1 SER B C 1
ATOM 711 O O . SER B 1 1 ? -3.576 67.875 18.156 1 42.44 1 SER B O 1
ATOM 713 N N . SER B 1 2 ? -1.465 67.625 18.422 1 51.16 2 SER B N 1
ATOM 714 C CA . SER B 1 2 ? -1.016 66.688 17.406 1 51.16 2 SER B CA 1
ATOM 715 C C . SER B 1 2 ? -1.222 65.25 17.875 1 51.16 2 SER B C 1
ATOM 717 O O . SER B 1 2 ? -0.606 64.812 18.844 1 51.16 2 SER B O 1
ATOM 719 N N . LYS B 1 3 ? -2.533 64.75 17.875 1 50.59 3 LYS B N 1
ATOM 720 C CA . LYS B 1 3 ? -2.92 63.344 18.109 1 50.59 3 LYS B CA 1
ATOM 721 C C . LYS B 1 3 ? -2.07 62.375 17.281 1 50.59 3 LYS B C 1
ATOM 723 O O . LYS B 1 3 ? -2.111 62.406 16.047 1 50.59 3 LYS B O 1
ATOM 728 N N . ASN B 1 4 ? -0.807 62.062 17.703 1 54.28 4 ASN B N 1
ATOM 729 C CA . ASN B 1 4 ? 0.022 60.969 17.141 1 54.28 4 ASN B CA 1
ATOM 730 C C . ASN B 1 4 ? -0.695 59.625 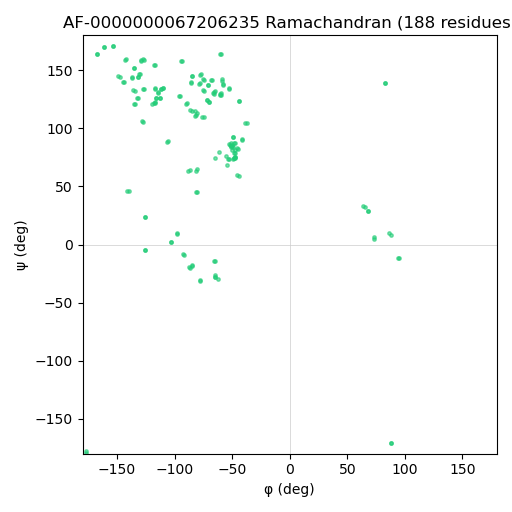17.203 1 54.28 4 ASN B C 1
ATOM 732 O O . ASN B 1 4 ? -0.962 59.094 18.281 1 54.28 4 ASN B O 1
ATOM 736 N N . THR B 1 5 ? -1.687 59.344 16.312 1 55.38 5 THR B N 1
ATOM 737 C CA . THR B 1 5 ? -2.309 58.031 16.156 1 55.38 5 THR B CA 1
ATOM 738 C C . THR B 1 5 ? -1.25 56.969 15.945 1 55.38 5 THR B C 1
ATOM 740 O O . THR B 1 5 ? -0.515 57 14.953 1 55.38 5 THR B O 1
ATOM 743 N N . ARG B 1 6 ? -0.473 56.562 17.016 1 52.84 6 ARG B N 1
ATOM 744 C CA . ARG B 1 6 ? 0.374 55.375 16.906 1 52.84 6 ARG B CA 1
ATOM 745 C C . ARG B 1 6 ? -0.405 54.219 16.328 1 52.84 6 ARG B C 1
ATOM 747 O O . ARG B 1 6 ? -1.404 53.781 16.906 1 52.84 6 ARG B O 1
ATOM 754 N N . GLY B 1 7 ? -0.477 54.062 15.055 1 56.5 7 GLY B N 1
ATOM 755 C CA . GLY B 1 7 ? -1.021 52.875 14.438 1 56.5 7 GLY B CA 1
ATOM 756 C C . GLY B 1 7 ? -0.437 51.594 15 1 56.5 7 GLY B C 1
ATOM 757 O O . GLY B 1 7 ? 0.784 51.438 15.039 1 56.5 7 GLY B O 1
ATOM 758 N N . ARG B 1 8 ? -1.073 50.969 16.031 1 57.69 8 ARG B N 1
ATOM 759 C CA . ARG B 1 8 ? -0.694 49.625 16.453 1 57.69 8 ARG B CA 1
ATOM 760 C C . ARG B 1 8 ? -0.659 48.688 15.25 1 57.69 8 ARG B C 1
ATOM 762 O O . ARG B 1 8 ? -1.678 48.469 14.594 1 57.69 8 ARG B O 1
ATOM 769 N N . ALA B 1 9 ? 0.485 48.594 14.516 1 60.53 9 ALA B N 1
ATOM 770 C CA . ALA B 1 9 ? 0.664 47.5 13.586 1 60.53 9 ALA B CA 1
ATOM 771 C C . ALA B 1 9 ? 0.434 46.156 14.281 1 60.53 9 ALA B C 1
ATOM 773 O O . ALA B 1 9 ? 1.162 45.781 15.211 1 60.53 9 ALA B O 1
ATOM 774 N N . SER B 1 10 ? -0.818 45.594 14.398 1 59.25 10 SER B N 1
ATOM 775 C CA . SER B 1 10 ? -1.043 44.219 14.82 1 59.25 10 SER B CA 1
ATOM 776 C C . SER B 1 10 ? -0.179 43.25 14.023 1 59.25 10 SER B C 1
ATOM 778 O O . SER B 1 10 ? -0.327 43.156 12.805 1 59.25 10 SER B O 1
ATOM 780 N N . LEU B 1 11 ? 1.116 43.031 14.461 1 58.19 11 LEU B N 1
ATOM 781 C CA . LEU B 1 11 ? 1.882 41.906 13.891 1 58.19 11 LEU B CA 1
ATOM 782 C C . LEU B 1 11 ? 1.069 40.625 13.906 1 58.19 11 LEU B C 1
ATOM 784 O O . LEU B 1 11 ? 0.755 40.094 14.977 1 58.19 11 LEU B O 1
ATOM 788 N N . LEU B 1 12 ? 0.14 40.469 12.961 1 58.38 12 LEU B N 1
ATOM 789 C CA . LEU B 1 12 ? -0.433 39.125 12.773 1 58.38 12 LEU B CA 1
ATOM 790 C C . LEU B 1 12 ? 0.662 38.062 12.688 1 58.38 12 LEU B C 1
ATOM 792 O O . LEU B 1 12 ? 1.362 37.969 11.68 1 58.38 12 LEU B O 1
ATOM 796 N N . LEU B 1 13 ? 1.308 37.688 13.805 1 56.97 13 LEU B N 1
ATOM 797 C CA . LEU B 1 13 ? 2.17 36.531 13.82 1 56.97 13 LEU B CA 1
ATOM 798 C C . LEU B 1 13 ? 1.469 35.312 13.188 1 56.97 13 LEU B C 1
ATOM 800 O O . LEU B 1 13 ? 0.531 34.75 13.773 1 56.97 13 LEU B O 1
ATOM 804 N N . SER B 1 14 ? 1.362 35.344 11.852 1 56.62 14 SER B N 1
ATOM 805 C CA . SER B 1 14 ? 0.947 34.094 11.227 1 56.62 14 SER B CA 1
ATOM 806 C C . SER B 1 14 ? 1.703 32.906 11.812 1 56.62 14 SER B C 1
ATOM 808 O O . SER B 1 14 ? 2.934 32.875 11.75 1 56.62 14 SER B O 1
ATOM 810 N N . LEU B 1 15 ? 1.278 32.375 12.945 1 53.06 15 LEU B N 1
ATOM 811 C CA . LEU B 1 15 ? 1.805 31.094 13.398 1 53.06 15 LEU B CA 1
ATOM 812 C C . LEU B 1 15 ? 1.878 30.094 12.25 1 53.06 15 LEU B C 1
ATOM 814 O O . LEU B 1 15 ? 0.906 29.391 11.969 1 53.06 15 LEU B O 1
ATOM 818 N N . LEU B 1 16 ? 2.625 30.438 11.219 1 52.75 16 LEU B N 1
ATOM 819 C CA . LEU B 1 16 ? 2.906 29.375 10.266 1 52.75 16 LEU B CA 1
ATOM 820 C C . LEU B 1 16 ? 3.369 28.109 10.977 1 52.75 16 LEU B C 1
ATOM 822 O O . LEU B 1 16 ? 4.422 28.094 11.617 1 52.75 16 LEU B O 1
ATOM 826 N N . LEU B 1 17 ? 2.459 27.359 11.609 1 51.44 17 LEU B N 1
ATOM 827 C CA . LEU B 1 17 ? 2.918 26.047 12.055 1 51.44 17 LEU B CA 1
ATOM 828 C C . LEU B 1 17 ? 3.867 25.438 11.039 1 51.44 17 LEU B C 1
ATOM 830 O O . LEU B 1 17 ? 3.576 25.422 9.836 1 51.44 17 LEU B O 1
ATOM 834 N N . PRO B 1 18 ? 5.109 25.453 11.336 1 51.94 18 PRO B N 1
ATOM 835 C CA . PRO B 1 18 ? 6.039 24.797 10.422 1 51.94 18 PRO B CA 1
ATOM 836 C C . PRO B 1 18 ? 5.504 23.453 9.898 1 51.94 18 PRO B C 1
ATOM 838 O O . PRO B 1 18 ? 5.07 22.609 10.68 1 51.94 18 PRO B O 1
ATOM 841 N N . THR B 1 19 ? 4.781 23.438 8.773 1 62.72 19 THR B N 1
ATOM 842 C CA . THR B 1 19 ? 4.449 22.141 8.18 1 62.72 19 THR B CA 1
ATOM 843 C C . THR B 1 19 ? 5.703 21.281 8.016 1 62.72 19 THR B C 1
ATOM 845 O O . THR B 1 19 ? 6.676 21.719 7.395 1 62.72 19 THR B O 1
ATOM 848 N N . ARG B 1 20 ? 6.113 20.547 9.094 1 74.81 20 ARG B N 1
ATOM 849 C CA . ARG B 1 20 ? 7.281 19.688 9.023 1 74.81 20 ARG B CA 1
ATOM 850 C C . ARG B 1 20 ? 7.289 18.891 7.719 1 74.81 20 ARG B C 1
ATOM 852 O O . ARG B 1 20 ? 6.246 18.422 7.262 1 74.81 20 ARG B O 1
ATOM 859 N N . ALA B 1 21 ? 8.32 19.031 7 1 91.56 21 ALA B N 1
ATOM 860 C CA . ALA B 1 21 ? 8.539 18.328 5.742 1 91.56 21 ALA B CA 1
ATOM 861 C C . ALA B 1 21 ? 8.359 16.828 5.922 1 91.56 21 ALA B C 1
ATOM 863 O O . ALA B 1 21 ? 8.781 16.266 6.934 1 91.56 21 ALA B O 1
ATOM 864 N N . LEU B 1 22 ? 7.688 16.188 5.09 1 96.5 22 LEU B N 1
ATOM 865 C CA . LEU B 1 22 ? 7.52 14.742 5.062 1 96.5 22 LEU B CA 1
ATOM 866 C C . LEU B 1 22 ? 8.867 14.047 4.887 1 96.5 22 LEU B C 1
ATOM 868 O O . LEU B 1 22 ? 9.695 14.484 4.086 1 96.5 22 LEU B O 1
ATOM 872 N N . SER B 1 23 ? 9.18 13.039 5.754 1 98.5 23 SER B N 1
ATOM 873 C CA . SER B 1 23 ? 10.336 12.164 5.57 1 98.5 23 SER B CA 1
ATOM 874 C C . SER B 1 23 ? 9.906 10.75 5.207 1 98.5 23 SER B C 1
ATOM 876 O O . SER B 1 23 ? 9 10.188 5.828 1 98.5 23 SER B O 1
ATOM 878 N N . CYS B 1 24 ? 10.602 10.148 4.168 1 98.75 24 CYS B N 1
ATOM 879 C CA . CYS B 1 24 ? 10.32 8.781 3.742 1 98.75 24 CYS B CA 1
ATOM 880 C C . CYS B 1 24 ? 11.602 7.957 3.67 1 98.75 24 CYS B C 1
ATOM 882 O O . CYS B 1 24 ? 12.703 8.516 3.637 1 98.75 24 CYS B O 1
ATOM 884 N N . HIS B 1 25 ? 11.438 6.59 3.744 1 98.69 25 HIS B N 1
ATOM 885 C CA . HIS B 1 25 ? 12.547 5.746 3.318 1 98.69 25 HIS B CA 1
ATOM 886 C C . HIS B 1 25 ? 12.812 5.891 1.823 1 98.69 25 HIS B C 1
ATOM 888 O O . HIS B 1 25 ? 11.875 5.891 1.022 1 98.69 25 HIS B O 1
ATOM 894 N N . GLN B 1 26 ? 14.039 6.129 1.452 1 98.62 26 GLN B N 1
ATOM 895 C CA . GLN B 1 26 ? 14.438 6.211 0.051 1 98.62 26 GLN B CA 1
ATOM 896 C C . GLN B 1 26 ? 15.625 5.293 -0.24 1 98.62 26 GLN B C 1
ATOM 898 O O . GLN B 1 26 ? 16.75 5.574 0.169 1 98.62 26 GLN B O 1
ATOM 903 N N . CYS B 1 27 ? 15.312 4.238 -0.896 1 98.25 27 CYS B N 1
ATOM 904 C CA . CYS B 1 27 ? 16.312 3.215 -1.188 1 98.25 27 CYS B CA 1
ATOM 905 C C . CYS B 1 27 ? 15.797 2.232 -2.232 1 98.25 27 CYS B C 1
ATOM 907 O O . CYS B 1 27 ? 14.633 2.301 -2.635 1 98.25 27 CYS B O 1
ATOM 909 N N . LYS B 1 28 ? 16.641 1.511 -2.785 1 96.5 28 LYS B N 1
ATOM 910 C CA . LYS B 1 28 ? 16.375 0.39 -3.68 1 96.5 28 LYS B CA 1
ATOM 911 C C . LYS B 1 28 ? 17.188 -0.836 -3.293 1 96.5 28 LYS B C 1
ATOM 913 O O . LYS B 1 28 ? 18.391 -0.736 -3.072 1 96.5 28 LYS B O 1
ATOM 918 N N . GLY B 1 29 ? 16.531 -1.97 -3.09 1 93.12 29 GLY B N 1
ATOM 919 C CA . GLY B 1 29 ? 17.234 -3.193 -2.725 1 93.12 29 GLY B CA 1
ATOM 920 C C . GLY B 1 29 ? 16.312 -4.395 -2.613 1 93.12 29 GLY B C 1
ATOM 921 O O . GLY B 1 29 ? 15.133 -4.312 -2.967 1 93.12 29 GLY B O 1
ATOM 922 N N . PHE B 1 30 ? 16.906 -5.523 -2.238 1 90.12 30 PHE B N 1
ATOM 923 C CA . PHE B 1 30 ? 16.156 -6.766 -2.119 1 90.12 30 PHE B CA 1
ATOM 924 C C . PHE B 1 30 ? 15.555 -6.902 -0.726 1 90.12 30 PHE B C 1
ATOM 926 O O . PHE B 1 30 ? 15.945 -7.789 0.039 1 90.12 30 PHE B O 1
ATOM 933 N N . GLY B 1 31 ? 14.648 -5.984 -0.374 1 84.81 31 GLY B N 1
ATOM 934 C CA . GLY B 1 31 ? 13.875 -6.02 0.858 1 84.81 31 GLY B CA 1
ATOM 935 C C . GLY B 1 31 ? 14.625 -5.449 2.047 1 84.81 31 GLY B C 1
ATOM 936 O O . GLY B 1 31 ? 15.836 -5.613 2.16 1 84.81 31 GLY B O 1
ATOM 937 N N . GLY B 1 32 ? 13.906 -4.695 2.873 1 87.5 32 GLY B N 1
ATOM 938 C CA . GLY B 1 32 ? 14.367 -4.348 4.207 1 87.5 32 GLY B CA 1
ATOM 939 C C . GLY B 1 32 ? 15.25 -3.111 4.23 1 87.5 32 GLY B C 1
ATOM 940 O O . GLY B 1 32 ? 15.883 -2.814 5.246 1 87.5 32 GLY B O 1
ATOM 941 N N . CYS B 1 33 ? 15.375 -2.381 3.184 1 94.31 33 CYS B N 1
ATOM 942 C CA . CYS B 1 33 ? 16.172 -1.154 3.223 1 94.31 33 CYS B CA 1
ATOM 943 C C . CYS B 1 33 ? 15.383 -0.024 3.881 1 94.31 33 CYS B C 1
ATOM 945 O O . CYS B 1 33 ? 14.164 0.073 3.713 1 94.31 33 CYS B O 1
ATOM 947 N N . LEU B 1 34 ? 16.094 0.801 4.777 1 96.56 34 LEU B N 1
ATOM 948 C CA . LEU B 1 34 ? 15.391 1.755 5.633 1 96.56 34 LEU B CA 1
ATOM 949 C C . LEU B 1 34 ? 16.156 3.066 5.727 1 96.56 34 LEU B C 1
ATOM 951 O O . LEU B 1 34 ? 16.234 3.676 6.797 1 96.56 34 LEU B O 1
ATOM 955 N N . ARG B 1 35 ? 16.625 3.59 4.598 1 97.69 35 ARG B N 1
ATOM 956 C CA . ARG B 1 35 ? 17.328 4.863 4.621 1 97.69 35 ARG B CA 1
ATOM 957 C C . ARG B 1 35 ? 16.359 6.035 4.629 1 97.69 35 ARG B C 1
ATOM 959 O O . ARG B 1 35 ? 15.695 6.305 3.627 1 97.69 35 ARG B O 1
ATOM 966 N N . PRO B 1 36 ? 16.281 6.766 5.781 1 98.06 36 PRO B N 1
ATOM 967 C CA . PRO B 1 36 ? 15.375 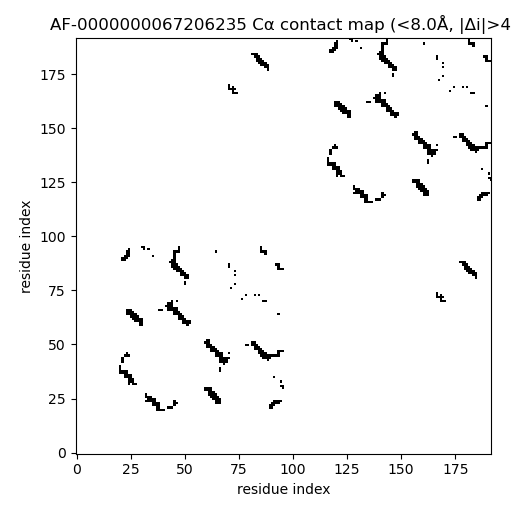7.906 5.836 1 98.06 36 PRO B CA 1
ATOM 968 C C . PRO B 1 36 ? 15.891 9.117 5.062 1 98.06 36 PRO B C 1
ATOM 970 O O . PRO B 1 36 ? 17.094 9.367 5.039 1 98.06 36 PRO B O 1
ATOM 973 N N . SER B 1 37 ? 15.086 9.812 4.426 1 98.06 37 SER B N 1
ATOM 974 C CA . SER B 1 37 ? 15.422 11.062 3.74 1 98.06 37 SER B CA 1
ATOM 975 C C . SER B 1 37 ? 14.25 12.031 3.75 1 98.06 37 SER B C 1
ATOM 977 O O . SER B 1 37 ? 13.094 11.617 3.627 1 98.06 37 SER B O 1
ATOM 979 N N . THR B 1 38 ? 14.508 13.32 3.861 1 98.06 38 THR B N 1
ATOM 980 C CA . THR B 1 38 ? 13.477 14.352 3.76 1 98.06 38 THR B CA 1
ATOM 981 C C . THR B 1 38 ? 12.977 14.477 2.324 1 98.06 38 THR B C 1
ATOM 983 O O . THR B 1 38 ? 13.773 14.477 1.381 1 98.06 38 THR B O 1
ATOM 986 N N . CYS B 1 39 ? 11.688 14.602 2.223 1 98.25 39 CYS B N 1
ATOM 987 C CA . CYS B 1 39 ? 11.094 14.656 0.895 1 98.25 39 CYS B CA 1
ATOM 988 C C . CYS B 1 39 ? 11.125 16.078 0.344 1 98.25 39 CYS B C 1
ATOM 990 O O . CYS B 1 39 ? 11.07 17.047 1.105 1 98.25 39 CYS B O 1
ATOM 992 N N . PRO B 1 40 ? 11.312 16.172 -0.991 1 96.94 40 PRO B N 1
ATOM 993 C CA . PRO B 1 40 ? 11.188 17.516 -1.59 1 96.94 40 PRO B CA 1
ATOM 994 C C . PRO B 1 40 ? 9.805 18.125 -1.375 1 96.94 40 PRO B C 1
ATOM 996 O O . PRO B 1 40 ? 8.852 17.406 -1.06 1 96.94 40 PRO B O 1
ATOM 999 N N . TRP B 1 41 ? 9.727 19.359 -1.565 1 95.19 41 TRP B N 1
ATOM 1000 C CA . TRP B 1 41 ? 8.453 20.062 -1.475 1 95.19 41 TRP B CA 1
ATOM 1001 C C . TRP B 1 41 ? 7.438 19.5 -2.461 1 95.19 41 TRP B C 1
ATOM 1003 O O . TRP B 1 41 ? 7.785 19.188 -3.604 1 95.19 41 TRP B O 1
ATOM 1013 N N . GLY B 1 42 ? 6.207 19.391 -2.088 1 95.69 42 GLY B N 1
ATOM 1014 C CA . GLY B 1 42 ? 5.156 18.891 -2.961 1 95.69 42 GLY B CA 1
ATOM 1015 C C . GLY B 1 42 ? 4.906 17.406 -2.791 1 95.69 42 GLY B C 1
ATOM 1016 O O . GLY B 1 42 ? 3.943 16.859 -3.342 1 95.69 42 GLY B O 1
ATOM 1017 N N . SER B 1 43 ? 5.852 16.734 -2.055 1 97.19 43 SER B N 1
ATOM 1018 C CA . SER B 1 43 ? 5.637 15.328 -1.74 1 97.19 43 SER B CA 1
ATOM 1019 C C . SER B 1 43 ? 4.578 15.164 -0.658 1 97.19 43 SER B C 1
ATOM 1021 O O . SER B 1 43 ? 4.621 15.836 0.374 1 97.19 43 SER B O 1
ATOM 1023 N N . ASN B 1 44 ? 3.609 14.234 -0.901 1 96.12 44 ASN B N 1
ATOM 1024 C CA . ASN B 1 44 ? 2.523 14.031 0.054 1 96.12 44 ASN B CA 1
ATOM 1025 C C . ASN B 1 44 ? 2.416 12.57 0.482 1 96.12 44 ASN B C 1
ATOM 1027 O O . ASN B 1 44 ? 1.594 12.234 1.334 1 96.12 44 ASN B O 1
ATOM 1031 N N . TYR B 1 45 ? 3.289 11.758 -0.192 1 97.88 45 TYR B N 1
ATOM 1032 C CA . TYR B 1 45 ? 3.199 10.336 0.088 1 97.88 45 TYR B CA 1
ATOM 1033 C C . TYR B 1 45 ? 4.586 9.719 0.229 1 97.88 45 TYR B C 1
ATOM 1035 O O . TYR B 1 45 ? 5.52 10.109 -0.473 1 97.88 45 TYR B O 1
ATOM 1043 N N . CYS B 1 46 ? 4.738 8.766 1.109 1 98.75 46 CYS B N 1
ATOM 1044 C CA . CYS B 1 46 ? 5.812 7.777 1.128 1 98.75 46 CYS B CA 1
ATOM 1045 C C . CYS B 1 46 ? 5.371 6.484 0.455 1 98.75 46 CYS B C 1
ATOM 1047 O O . CYS B 1 46 ? 4.328 5.926 0.797 1 98.75 46 CYS B O 1
ATOM 1049 N N . VAL B 1 47 ? 6.199 6 -0.521 1 98.62 47 VAL B N 1
ATOM 1050 C CA . VAL B 1 47 ? 5.762 4.883 -1.353 1 98.62 47 VAL B CA 1
ATOM 1051 C C . VAL B 1 47 ? 6.816 3.779 -1.326 1 98.62 47 VAL B C 1
ATOM 1053 O O . VAL B 1 47 ? 8.016 4.055 -1.395 1 98.62 47 VAL B O 1
ATOM 1056 N N . SER B 1 48 ? 6.422 2.523 -1.149 1 98.38 48 SER B N 1
ATOM 1057 C CA . SER B 1 48 ? 7.219 1.319 -1.359 1 98.38 48 SER B CA 1
ATOM 1058 C C . SER B 1 48 ? 6.625 0.45 -2.463 1 98.38 48 SER B C 1
ATOM 1060 O O . SER B 1 48 ? 5.461 0.054 -2.389 1 98.38 48 SER B O 1
ATOM 1062 N N . ILE B 1 49 ? 7.371 0.183 -3.461 1 97.88 49 ILE B N 1
ATOM 1063 C CA . ILE B 1 49 ? 6.961 -0.7 -4.547 1 97.88 49 ILE B CA 1
ATOM 1064 C C . ILE B 1 49 ? 7.863 -1.929 -4.586 1 97.88 49 ILE B C 1
ATOM 1066 O O . ILE B 1 49 ? 9.094 -1.804 -4.617 1 97.88 49 ILE B O 1
ATOM 1070 N N . ALA B 1 50 ? 7.246 -3.072 -4.559 1 96.69 50 ALA B N 1
ATOM 1071 C CA . ALA B 1 50 ? 7.988 -4.328 -4.641 1 96.69 50 ALA B CA 1
ATOM 1072 C C . ALA B 1 50 ? 7.609 -5.105 -5.898 1 96.69 50 ALA B C 1
ATOM 1074 O O . ALA B 1 50 ? 6.43 -5.223 -6.23 1 96.69 50 ALA B O 1
ATOM 1075 N N . THR B 1 51 ? 8.594 -5.586 -6.574 1 94.38 51 THR B N 1
ATOM 1076 C CA . THR B 1 51 ? 8.375 -6.387 -7.773 1 94.38 51 THR B CA 1
ATOM 1077 C C . THR B 1 51 ? 9.172 -7.688 -7.703 1 94.38 51 THR B C 1
ATOM 1079 O O . THR B 1 51 ? 10.195 -7.758 -7.027 1 94.38 51 THR B O 1
ATOM 1082 N N . ARG B 1 52 ? 8.578 -8.672 -8.273 1 88.25 52 ARG B N 1
ATOM 1083 C CA . ARG B 1 52 ? 9.344 -9.898 -8.469 1 88.25 52 ARG B CA 1
ATOM 1084 C C . ARG B 1 52 ? 10.062 -9.891 -9.812 1 88.25 52 ARG B C 1
ATOM 1086 O O . ARG B 1 52 ? 9.453 -9.609 -10.844 1 88.25 52 ARG B O 1
ATOM 1093 N N . VAL B 1 53 ? 11.328 -10 -9.719 1 75.12 53 VAL B N 1
ATOM 1094 C CA . VAL B 1 53 ? 12.148 -10.047 -10.922 1 75.12 53 VAL B CA 1
ATOM 1095 C C . VAL B 1 53 ? 12.219 -11.477 -11.445 1 75.12 53 VAL B C 1
ATOM 1097 O O . VAL B 1 53 ? 12.688 -12.383 -10.75 1 75.12 53 VAL B O 1
ATOM 1100 N N . PRO B 1 54 ? 11.633 -11.547 -12.609 1 73.5 54 PRO B N 1
ATOM 1101 C CA . PRO B 1 54 ? 11.711 -12.906 -13.148 1 73.5 54 PRO B CA 1
ATOM 1102 C C . PRO B 1 54 ? 13.148 -13.398 -13.297 1 73.5 54 PRO B C 1
ATOM 1104 O O . PRO B 1 54 ? 14.047 -12.617 -13.633 1 73.5 54 PRO B O 1
ATOM 1107 N N . PHE B 1 55 ? 13.445 -14.656 -12.953 1 73.62 55 PHE B N 1
ATOM 1108 C CA . PHE B 1 55 ? 14.688 -15.383 -13.195 1 73.62 55 PHE B CA 1
ATOM 1109 C C . PHE B 1 55 ? 15.797 -14.867 -12.281 1 73.62 55 PHE B C 1
ATOM 1111 O O . PHE B 1 55 ? 16.969 -15.094 -12.547 1 73.62 55 PHE B O 1
ATOM 1118 N N . SER B 1 56 ? 15.258 -13.977 -11.406 1 72.06 56 SER B N 1
ATOM 1119 C CA . SER B 1 56 ? 16.281 -13.57 -10.453 1 72.06 56 SER B CA 1
ATOM 1120 C C . SER B 1 56 ? 16.719 -14.742 -9.578 1 72.06 56 SER B C 1
ATOM 1122 O O . SER B 1 56 ? 15.883 -15.547 -9.164 1 72.06 56 SER B O 1
ATOM 1124 N N . VAL B 1 57 ? 18 -14.93 -9.453 1 76 57 VAL B N 1
ATOM 1125 C CA . VAL B 1 57 ? 18.547 -15.953 -8.562 1 76 57 VAL B CA 1
ATOM 1126 C C . VAL B 1 57 ? 18.156 -15.633 -7.117 1 76 57 VAL B C 1
ATOM 1128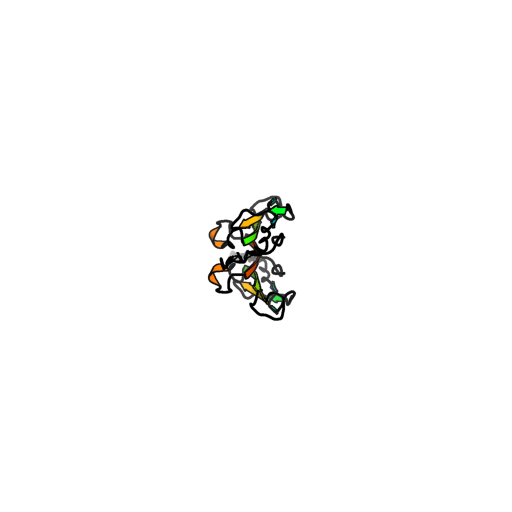 O O . VAL B 1 57 ? 18.062 -16.547 -6.285 1 76 57 VAL B O 1
ATOM 1131 N N . ILE B 1 58 ? 18.016 -14.336 -6.902 1 72.94 58 ILE B N 1
ATOM 1132 C CA . ILE B 1 58 ? 17.625 -13.898 -5.566 1 72.94 58 ILE B CA 1
ATOM 1133 C C . ILE B 1 58 ? 16.109 -14.047 -5.402 1 72.94 58 ILE B C 1
ATOM 1135 O O . ILE B 1 58 ? 15.336 -13.508 -6.195 1 72.94 58 ILE B O 1
ATOM 1139 N N . ASP B 1 59 ? 15.742 -14.898 -4.574 1 80.44 59 ASP B N 1
ATOM 1140 C CA . ASP B 1 59 ? 14.32 -15.164 -4.379 1 80.44 59 ASP B CA 1
ATOM 1141 C C . ASP B 1 59 ? 13.688 -14.117 -3.461 1 80.44 59 ASP B C 1
ATOM 1143 O O . ASP B 1 59 ? 13.117 -14.453 -2.426 1 80.44 59 ASP B O 1
ATOM 1147 N N . MET B 1 60 ? 14.008 -12.758 -3.697 1 85.31 60 MET B N 1
ATOM 1148 C CA . MET B 1 60 ? 13.43 -11.633 -2.971 1 85.31 60 MET B CA 1
ATOM 1149 C C . MET B 1 60 ? 12.953 -10.555 -3.934 1 85.31 60 MET B C 1
ATOM 1151 O O . MET B 1 60 ? 13.562 -10.328 -4.977 1 85.31 60 MET B O 1
ATOM 1155 N N . PRO B 1 61 ? 11.906 -9.984 -3.541 1 91.38 61 PRO B N 1
ATOM 1156 C CA . PRO B 1 61 ? 11.438 -8.914 -4.422 1 91.38 61 PRO B CA 1
ATOM 1157 C C . PRO B 1 61 ? 12.383 -7.711 -4.441 1 91.38 61 PRO B C 1
ATOM 1159 O O . PRO B 1 61 ? 13.039 -7.422 -3.436 1 91.38 61 PRO B O 1
ATOM 1162 N N . LEU B 1 62 ? 12.555 -7.133 -5.57 1 94.12 62 LEU B N 1
ATOM 1163 C CA . LEU B 1 62 ? 13.156 -5.809 -5.656 1 94.12 62 LEU B CA 1
ATOM 1164 C C . LEU B 1 62 ? 12.219 -4.742 -5.109 1 94.12 62 LEU B C 1
ATOM 1166 O O . LEU B 1 62 ? 11.078 -4.621 -5.57 1 94.12 62 LEU B O 1
ATOM 1170 N N . VAL B 1 63 ? 12.711 -4.012 -4.109 1 96.25 63 VAL B N 1
ATOM 1171 C CA . VAL B 1 63 ? 11.891 -3.002 -3.447 1 96.25 63 VAL B CA 1
ATOM 1172 C C . VAL B 1 63 ? 12.469 -1.612 -3.713 1 96.25 63 VAL B C 1
ATOM 1174 O O . VAL B 1 63 ? 13.68 -1.405 -3.611 1 96.25 63 VAL B O 1
ATOM 1177 N N . THR B 1 64 ? 11.641 -0.672 -4.129 1 97.38 64 THR B N 1
ATOM 1178 C CA . THR B 1 64 ? 11.992 0.735 -4.289 1 97.38 64 THR B CA 1
ATOM 1179 C C . THR B 1 64 ? 11.125 1.612 -3.391 1 97.38 64 THR B C 1
ATOM 1181 O O . THR B 1 64 ? 9.898 1.548 -3.447 1 97.38 64 THR B O 1
ATOM 1184 N N . LYS B 1 65 ? 11.758 2.371 -2.484 1 98.56 65 LYS B N 1
ATOM 1185 C CA . LYS B 1 65 ? 11.078 3.295 -1.583 1 98.56 65 LYS B CA 1
ATOM 1186 C C . LYS B 1 65 ? 11.406 4.746 -1.931 1 98.56 65 LYS B C 1
ATOM 1188 O O . LYS B 1 65 ? 12.562 5.082 -2.191 1 98.56 65 LYS B O 1
ATOM 1193 N N . SER B 1 66 ? 10.383 5.586 -1.987 1 98.56 66 SER B N 1
ATOM 1194 C CA . SER B 1 66 ? 10.602 6.953 -2.441 1 98.56 66 SER B CA 1
ATOM 1195 C C . SER B 1 66 ? 9.453 7.863 -2.021 1 98.56 66 SER B C 1
ATOM 1197 O O . SER B 1 66 ? 8.453 7.398 -1.47 1 98.56 66 SER B O 1
ATOM 1199 N N . CYS B 1 67 ? 9.688 9.188 -2.225 1 98.5 67 CYS B N 1
ATOM 1200 C CA . CYS B 1 67 ? 8.68 10.227 -2.051 1 98.5 67 CYS B CA 1
ATOM 1201 C C . CYS B 1 67 ? 7.855 10.406 -3.322 1 98.5 67 CYS B C 1
ATOM 1203 O O . CYS B 1 67 ? 8.398 10.367 -4.426 1 98.5 67 CYS B O 1
ATOM 1205 N N . TYR B 1 68 ? 6.598 10.578 -3.131 1 98.06 68 TYR B N 1
ATOM 1206 C CA . TYR B 1 68 ? 5.711 10.82 -4.266 1 98.06 68 TYR B CA 1
ATOM 1207 C C . TYR B 1 68 ? 4.742 11.961 -3.967 1 98.06 68 TYR B C 1
ATOM 1209 O O . TYR B 1 68 ? 4.418 12.219 -2.807 1 98.06 68 TYR B O 1
ATOM 1217 N N . SER B 1 69 ? 4.281 12.672 -4.98 1 96.69 69 SER B N 1
ATOM 1218 C CA . SER B 1 69 ? 3.258 13.695 -4.824 1 96.69 69 SER B CA 1
ATOM 1219 C C . SER B 1 69 ? 1.869 13.078 -4.695 1 96.69 69 SER B C 1
ATOM 1221 O O . SER B 1 69 ? 0.983 13.656 -4.062 1 96.69 69 SER B O 1
ATOM 1223 N N . GLY B 1 70 ? 1.627 11.953 -5.301 1 96.06 70 GLY B N 1
ATOM 1224 C CA . GLY B 1 70 ? 0.419 11.141 -5.262 1 96.06 70 GLY B CA 1
ATOM 1225 C C . GLY B 1 70 ? 0.697 9.648 -5.27 1 96.06 70 GLY B C 1
ATOM 1226 O O . GLY B 1 70 ? 1.774 9.219 -5.684 1 96.06 70 GLY B O 1
ATOM 1227 N N . CYS B 1 71 ? -0.247 8.961 -4.828 1 97.12 71 CYS B N 1
ATOM 1228 C CA . CYS B 1 71 ? -0.09 7.512 -4.895 1 97.12 71 CYS B CA 1
ATOM 1229 C C . CYS B 1 71 ? -0.2 7.016 -6.328 1 97.12 71 CYS B C 1
ATOM 1231 O O . CYS B 1 71 ? -1.207 7.25 -6.996 1 97.12 71 CYS B O 1
ATOM 1233 N N . PRO B 1 72 ? 0.823 6.312 -6.766 1 96.69 72 PRO B N 1
ATOM 1234 C CA . PRO B 1 72 ? 0.773 5.895 -8.172 1 96.69 72 PRO B CA 1
ATOM 1235 C C . PRO B 1 72 ? -0.16 4.707 -8.398 1 96.69 72 PRO B C 1
ATOM 1237 O O . PRO B 1 72 ? -0.344 3.881 -7.5 1 96.69 72 PRO B O 1
ATOM 1240 N N . ASP B 1 73 ? -0.798 4.711 -9.594 1 96.38 73 ASP B N 1
ATOM 1241 C CA . ASP B 1 73 ? -1.503 3.533 -10.086 1 96.38 73 ASP B CA 1
ATOM 1242 C C . ASP B 1 73 ? -0.521 2.484 -10.602 1 96.38 73 ASP B C 1
ATOM 1244 O O . ASP B 1 73 ? 0.096 2.666 -11.656 1 96.38 73 ASP B O 1
ATOM 1248 N N . ILE B 1 74 ? -0.402 1.37 -9.875 1 95.5 74 ILE B N 1
ATOM 1249 C CA . ILE B 1 74 ? 0.658 0.418 -10.188 1 95.5 74 ILE B CA 1
ATOM 1250 C C . ILE B 1 74 ? 0.426 -0.177 -11.578 1 95.5 74 ILE B C 1
ATOM 1252 O O . ILE B 1 74 ? 1.369 -0.622 -12.234 1 95.5 74 ILE B O 1
ATOM 1256 N N . SER B 1 75 ? -0.885 -0.229 -12.008 1 93.19 75 SER B N 1
ATOM 1257 C CA . SER B 1 75 ? -1.189 -0.804 -13.312 1 93.19 75 SER B CA 1
ATOM 1258 C C . SER B 1 75 ? -0.587 0.031 -14.438 1 93.19 75 SER B C 1
ATOM 1260 O O . SER B 1 75 ? -0.464 -0.44 -15.57 1 93.19 75 SER B O 1
ATOM 1262 N N . THR B 1 76 ? -0.174 1.229 -14.133 1 95.12 76 THR B N 1
ATOM 1263 C CA . THR B 1 76 ? 0.342 2.125 -15.164 1 95.12 76 THR B CA 1
ATOM 1264 C C . THR B 1 76 ? 1.865 2.188 -15.109 1 95.12 76 THR B C 1
ATOM 1266 O O . THR B 1 76 ? 2.492 2.861 -15.93 1 95.12 76 THR B O 1
ATOM 1269 N N . LEU B 1 77 ? 2.543 1.46 -14.234 1 94.94 77 LEU B N 1
ATOM 1270 C CA . LEU B 1 77 ? 3.979 1.602 -14.008 1 94.94 77 LEU B CA 1
ATOM 1271 C C . LEU B 1 77 ? 4.766 0.641 -14.898 1 94.94 77 LEU B C 1
ATOM 1273 O O . LEU B 1 77 ? 5.988 0.751 -15.008 1 94.94 77 LEU B O 1
ATOM 1277 N N . GLY B 1 78 ? 4.098 -0.268 -15.562 1 93.38 78 GLY B N 1
ATOM 1278 C CA . GLY B 1 78 ? 4.785 -1.179 -16.469 1 93.38 78 GLY B CA 1
ATOM 1279 C C . GLY B 1 78 ? 5.746 -2.111 -15.758 1 93.38 78 GLY B C 1
ATOM 1280 O O . GLY B 1 78 ? 6.805 -2.443 -16.297 1 93.38 78 GLY B O 1
ATOM 1281 N N . LEU B 1 79 ? 5.441 -2.508 -14.523 1 93.38 79 LEU B N 1
ATOM 1282 C CA . LEU B 1 79 ? 6.379 -3.262 -13.703 1 93.38 79 LEU B CA 1
ATOM 1283 C C . LEU B 1 79 ? 6.074 -4.754 -13.758 1 93.38 79 LEU B C 1
ATOM 1285 O O . LEU B 1 79 ? 6.66 -5.539 -13.008 1 93.38 79 LEU B O 1
ATOM 1289 N N . GLY B 1 80 ? 5.152 -5.184 -14.656 1 91.12 80 GLY B N 1
ATOM 1290 C CA . GLY B 1 80 ? 4.789 -6.586 -14.758 1 91.12 80 GLY B CA 1
ATOM 1291 C C . GLY B 1 80 ? 3.662 -6.98 -13.82 1 91.12 80 GLY B C 1
ATOM 1292 O O . GLY B 1 80 ? 3.027 -6.121 -13.203 1 91.12 80 GLY B O 1
ATOM 1293 N N . PRO B 1 81 ? 3.342 -8.312 -13.68 1 90.25 81 PRO B N 1
ATOM 1294 C CA . PRO B 1 81 ? 2.133 -8.773 -13 1 90.25 81 PRO B CA 1
ATOM 1295 C C . PRO B 1 81 ? 2.332 -8.93 -11.492 1 90.25 81 PRO B C 1
ATOM 1297 O O . PRO B 1 81 ? 1.356 -9.062 -10.742 1 90.25 81 PRO B O 1
ATOM 1300 N N . HIS B 1 82 ? 3.525 -9.039 -11.094 1 93.25 82 HIS B N 1
ATOM 1301 C CA . HIS B 1 82 ? 3.793 -9.234 -9.672 1 93.25 82 HIS B CA 1
ATOM 1302 C C . HIS B 1 82 ? 4.336 -7.965 -9.039 1 93.25 82 HIS B C 1
ATOM 1304 O O . HIS B 1 82 ? 5.543 -7.719 -9.062 1 93.25 82 HIS B O 1
ATOM 1310 N N . VAL B 1 83 ? 3.438 -7.172 -8.578 1 95.06 83 VAL B N 1
ATOM 1311 C CA . VAL B 1 83 ? 3.793 -5.875 -8.016 1 95.06 83 VAL B CA 1
ATOM 1312 C C . VAL B 1 83 ? 3.018 -5.645 -6.715 1 95.06 83 VAL B C 1
ATOM 1314 O O . VAL B 1 83 ? 1.823 -5.941 -6.641 1 95.06 83 VAL B O 1
ATOM 1317 N N . SER B 1 84 ? 3.631 -5.227 -5.684 1 96.69 84 SER B N 1
ATOM 1318 C CA . SER B 1 84 ? 3.018 -4.785 -4.438 1 96.69 84 SER B CA 1
ATOM 1319 C C . SER B 1 84 ? 3.33 -3.318 -4.156 1 96.69 84 SER B C 1
ATOM 1321 O O . SER B 1 84 ? 4.375 -2.811 -4.574 1 96.69 84 SER B O 1
ATOM 1323 N N . ILE B 1 85 ? 2.449 -2.689 -3.396 1 98 85 ILE B N 1
ATOM 1324 C CA . ILE B 1 85 ? 2.68 -1.279 -3.1 1 98 85 ILE B CA 1
ATOM 1325 C C . ILE B 1 85 ? 2.213 -0.969 -1.679 1 98 85 ILE B C 1
ATOM 1327 O O . ILE B 1 85 ? 1.221 -1.53 -1.208 1 98 85 ILE B O 1
ATOM 1331 N N . VAL B 1 86 ? 2.949 -0.185 -0.998 1 98.25 86 VAL B N 1
ATOM 1332 C CA . VAL B 1 86 ? 2.545 0.572 0.182 1 98.25 86 VAL B CA 1
ATOM 1333 C C . VAL B 1 86 ? 2.555 2.066 -0.134 1 98.25 86 VAL B C 1
ATOM 1335 O O . VAL B 1 86 ? 3.521 2.58 -0.702 1 98.25 86 VAL B O 1
ATOM 1338 N N . CYS B 1 87 ? 1.549 2.742 0.083 1 98.38 87 CYS B N 1
ATOM 1339 C CA . CYS B 1 87 ? 1.399 4.18 -0.133 1 98.38 87 CYS B CA 1
ATOM 1340 C C . CYS B 1 87 ? 0.71 4.84 1.055 1 98.38 87 CYS B C 1
ATOM 1342 O O . CYS B 1 87 ? -0.433 4.512 1.376 1 98.38 87 CYS B O 1
ATOM 1344 N N . CYS B 1 88 ? 1.4 5.844 1.718 1 97.56 88 CYS B N 1
ATOM 1345 C CA . CYS B 1 88 ? 0.898 6.406 2.965 1 97.56 88 CYS B CA 1
ATOM 1346 C C . CYS B 1 88 ? 1.391 7.836 3.152 1 97.56 88 CYS B C 1
ATOM 1348 O O . CYS B 1 88 ? 2.227 8.32 2.385 1 97.56 88 CYS B O 1
ATOM 1350 N N . GLN B 1 89 ? 0.844 8.578 4.195 1 95.56 89 GLN B N 1
ATOM 1351 C CA . GLN B 1 89 ? 1.035 10.023 4.191 1 95.56 89 GLN B CA 1
ATOM 1352 C C . GLN B 1 89 ? 1.646 10.508 5.504 1 95.56 89 GLN B C 1
ATOM 1354 O O . GLN B 1 89 ? 1.44 11.656 5.906 1 95.56 89 GLN B O 1
ATOM 1359 N N . PHE B 1 90 ? 2.352 9.641 6.223 1 95.56 90 PHE B N 1
ATOM 1360 C CA . PHE B 1 90 ? 3.076 10.07 7.41 1 95.56 90 PHE B CA 1
ATOM 1361 C C . PHE B 1 90 ? 4.535 9.641 7.344 1 95.56 90 PHE B C 1
ATOM 1363 O O . PHE B 1 90 ? 4.887 8.75 6.57 1 95.56 90 PHE B O 1
ATOM 1370 N N . SER B 1 91 ? 5.336 10.266 8.07 1 97.69 91 SER B N 1
ATOM 1371 C CA . SER B 1 91 ? 6.781 10.094 7.945 1 97.69 91 SER B CA 1
ATOM 1372 C C . SER B 1 91 ? 7.191 8.648 8.211 1 97.69 91 SER B C 1
ATOM 1374 O O . SER B 1 91 ? 6.77 8.047 9.195 1 97.69 91 SER B O 1
ATOM 1376 N N . LEU B 1 92 ? 7.988 8.008 7.27 1 98.38 92 LEU B N 1
ATOM 1377 C CA . LEU B 1 92 ? 8.688 6.734 7.383 1 98.38 92 LEU B CA 1
ATOM 1378 C C . LEU B 1 92 ? 7.703 5.574 7.453 1 98.38 92 LEU B C 1
ATOM 1380 O O . LEU B 1 92 ? 8 4.531 8.039 1 98.38 92 LEU B O 1
ATOM 1384 N N . CYS B 1 93 ? 6.508 5.758 6.82 1 96.75 93 CYS B N 1
ATOM 1385 C CA . CYS B 1 93 ? 5.477 4.73 6.867 1 96.75 93 CYS B CA 1
ATOM 1386 C C . CYS B 1 93 ? 5.691 3.689 5.773 1 96.75 93 CYS B C 1
ATOM 1388 O O . CYS B 1 93 ? 5.086 2.615 5.805 1 96.75 93 CYS B O 1
ATOM 1390 N N . ASN B 1 94 ? 6.496 3.959 4.723 1 97.88 94 ASN B N 1
ATOM 1391 C CA . ASN B 1 94 ? 6.641 3.072 3.572 1 97.88 94 ASN B CA 1
ATOM 1392 C C . ASN B 1 94 ? 7.617 1.936 3.861 1 97.88 94 ASN B C 1
ATOM 1394 O O . ASN B 1 94 ? 8.609 1.767 3.146 1 97.88 94 ASN B O 1
ATOM 1398 N N . THR B 1 95 ? 7.223 1.112 4.828 1 95.12 95 THR B N 1
ATOM 1399 C CA . THR B 1 95 ? 8 -0.074 5.16 1 95.12 95 THR B CA 1
ATOM 1400 C C . THR B 1 95 ? 7.484 -1.294 4.406 1 95.12 95 THR B C 1
ATOM 1402 O O . THR B 1 95 ? 6.395 -1.256 3.83 1 95.12 95 THR B O 1
ATOM 1405 N N . ASP B 1 96 ? 8.359 -2.262 4.273 1 87.69 96 ASP B N 1
ATOM 1406 C CA . ASP B 1 96 ? 7.938 -3.51 3.648 1 87.69 96 ASP B CA 1
ATOM 1407 C C . ASP B 1 96 ? 7.992 -4.668 4.645 1 87.69 96 ASP B C 1
ATOM 1409 O O . ASP B 1 96 ? 8.641 -4.566 5.688 1 87.69 96 ASP B O 1
#

Nearest PDB structures (foldseek):
  2n99-assembly1_A  TM=8.375E-01  e=2.384E-07  Homo sapiens
  8d9y-assembly2_J  TM=8.441E-01  e=7.226E-04  Oxyuranus scutellatus scutellatus
  1w6b-assembly1_A  TM=7.784E-01  e=3.189E-03  Naja oxiana
  6e7k-assembly2_D  TM=7.043E-01  e=3.189E-03  Homo sapiens
  7bps-assembly2_B  TM=5.723E-01  e=9.985E-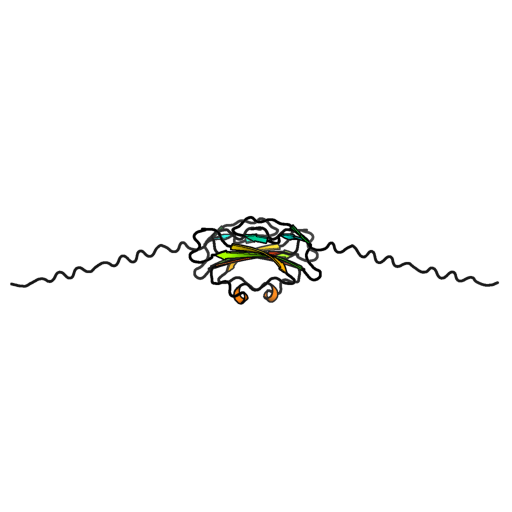02  Mus musculus